Protein AF-A0A2X2WGT5-F1 (afdb_monomer_lite)

pLDDT: mean 88.41, std 15.84, range [32.44, 98.69]

Secondary structure (DSSP, 8-state):
-HHHHHHHGGGS-SSSSTT------THHHHTT--HHHIIIIIGGG--HHHHHHSHHHHHHHT-TT-PPPHHHHHHHHHHHHHHHHHHHHH---EEEEEGGGHHHHHHHHHHHHHHH----EEEEEPPPB-TTSPBTTEETTEE--SSTTTS-HHHHHHHHHT--HHHHHHHHHHH----HHHHHHHHHHHHHSSS--SHHHHHHHHHHHHHHHHHHHHHHHHHHHHHHHT--TT--HHHHHHIIIIIS------TT------SS------------

Organism: Citrobacter koseri (NCBI:txid545)

Structure (mmCIF, N/CA/C/O backbone):
data_AF-A0A2X2WGT5-F1
#
_entry.id   AF-A0A2X2WGT5-F1
#
loop_
_atom_site.group_PDB
_atom_site.id
_atom_site.type_symbol
_atom_site.label_atom_id
_atom_site.label_alt_id
_atom_site.label_comp_id
_atom_site.label_asym_id
_atom_site.label_entity_id
_atom_site.label_seq_id
_atom_site.pdbx_PDB_ins_code
_atom_site.Cartn_x
_atom_site.Cartn_y
_atom_site.Cartn_z
_atom_site.occupancy
_atom_site.B_iso_or_equiv
_atom_site.auth_seq_id
_atom_site.auth_comp_id
_atom_site.auth_asym_id
_atom_site.auth_atom_id
_atom_site.pdbx_PDB_model_num
ATOM 1 N N . MET A 1 1 ? -14.153 6.241 -3.622 1.00 56.22 1 MET A N 1
ATOM 2 C CA . MET A 1 1 ? -13.868 4.927 -3.010 1.00 56.22 1 MET A CA 1
ATOM 3 C C . MET A 1 1 ? -13.579 3.853 -4.053 1.00 56.22 1 MET A C 1
ATOM 5 O O . MET A 1 1 ? -12.566 3.177 -3.923 1.00 56.22 1 MET A O 1
ATOM 9 N N . ASP A 1 2 ? -14.356 3.763 -5.137 1.00 67.75 2 ASP A N 1
ATOM 10 C CA . ASP A 1 2 ? -14.204 2.690 -6.140 1.00 67.75 2 ASP A CA 1
ATOM 11 C C . ASP A 1 2 ? -12.822 2.579 -6.793 1.00 67.75 2 ASP A C 1
ATOM 13 O O . ASP A 1 2 ? -12.378 1.474 -7.082 1.00 67.75 2 ASP A O 1
ATOM 17 N N . LYS A 1 3 ? -12.108 3.696 -6.997 1.00 77.62 3 LYS A N 1
ATOM 18 C CA . LYS A 1 3 ? -10.763 3.673 -7.601 1.00 77.62 3 LYS A CA 1
ATOM 19 C C . LYS A 1 3 ? -9.729 2.960 -6.722 1.00 77.62 3 LYS A C 1
ATOM 21 O O . LYS A 1 3 ? -8.997 2.123 -7.228 1.00 77.62 3 LYS A O 1
ATOM 26 N N . ILE A 1 4 ? -9.703 3.249 -5.417 1.00 75.88 4 ILE A N 1
ATOM 27 C CA . ILE A 1 4 ? -8.766 2.603 -4.479 1.00 75.88 4 ILE A CA 1
ATOM 28 C C . ILE A 1 4 ? -9.159 1.140 -4.286 1.00 75.88 4 ILE A C 1
ATOM 30 O O . ILE A 1 4 ? -8.301 0.271 -4.345 1.00 75.88 4 ILE A O 1
ATOM 34 N N . ARG A 1 5 ? -10.461 0.847 -4.154 1.00 76.56 5 ARG A N 1
ATOM 35 C CA . ARG A 1 5 ? -10.942 -0.538 -4.070 1.00 76.56 5 ARG A CA 1
ATOM 36 C C . ARG A 1 5 ? -10.506 -1.363 -5.284 1.00 76.56 5 ARG A C 1
ATOM 38 O O . ARG A 1 5 ? -10.005 -2.463 -5.105 1.00 76.56 5 ARG A O 1
ATOM 45 N N . LYS A 1 6 ? -10.643 -0.820 -6.500 1.00 81.19 6 LYS A N 1
ATOM 46 C CA . LYS A 1 6 ? -10.190 -1.473 -7.740 1.00 81.19 6 LYS A CA 1
ATOM 47 C C . LYS A 1 6 ? -8.675 -1.654 -7.814 1.00 81.19 6 LYS A C 1
ATOM 49 O O . LYS A 1 6 ? -8.237 -2.607 -8.433 1.00 81.19 6 LYS A O 1
ATOM 54 N N . GLN A 1 7 ? -7.894 -0.764 -7.204 1.00 84.69 7 GLN A N 1
ATOM 55 C CA . GLN A 1 7 ? -6.436 -0.900 -7.146 1.00 84.69 7 GLN A CA 1
ATOM 56 C C . GLN A 1 7 ? -5.978 -1.906 -6.094 1.00 84.69 7 GLN A C 1
ATOM 58 O O . GLN A 1 7 ? -4.970 -2.556 -6.303 1.00 84.69 7 GLN A O 1
ATOM 63 N N . VAL A 1 8 ? -6.696 -2.046 -4.979 1.00 84.38 8 VAL A N 1
ATOM 64 C CA . VAL A 1 8 ? -6.363 -3.026 -3.933 1.00 84.38 8 VAL A CA 1
ATOM 65 C C . VAL A 1 8 ? -6.830 -4.430 -4.318 1.00 84.38 8 VAL A C 1
ATOM 67 O O . VAL A 1 8 ? -6.186 -5.405 -3.946 1.00 84.38 8 VAL A O 1
ATOM 70 N N . ALA A 1 9 ? -7.927 -4.536 -5.076 1.00 81.81 9 ALA A N 1
ATOM 71 C CA . ALA A 1 9 ? -8.548 -5.815 -5.401 1.00 81.81 9 ALA A CA 1
ATOM 72 C C . ALA A 1 9 ? -7.601 -6.853 -6.041 1.00 81.81 9 ALA A C 1
ATOM 74 O O . ALA A 1 9 ? -7.664 -7.997 -5.621 1.00 81.81 9 ALA A O 1
ATOM 75 N N . PRO A 1 10 ? -6.690 -6.500 -6.970 1.00 82.44 10 PRO A N 1
ATOM 76 C CA . PRO A 1 10 ? -5.757 -7.462 -7.561 1.00 82.44 10 PRO A CA 1
ATOM 77 C C . PRO A 1 10 ? -4.734 -8.063 -6.586 1.00 82.44 10 PRO A C 1
ATOM 79 O O . PRO A 1 10 ? -4.143 -9.090 -6.894 1.00 82.44 10 PRO A O 1
ATOM 82 N N . PHE A 1 11 ? -4.502 -7.441 -5.424 1.00 90.44 11 PHE A N 1
ATOM 83 C CA . PHE A 1 11 ? -3.520 -7.918 -4.441 1.00 90.44 11 PHE A CA 1
ATOM 84 C C . PHE A 1 11 ? -4.095 -8.926 -3.439 1.00 90.44 11 PHE A C 1
ATOM 86 O O . PHE A 1 11 ? -3.355 -9.441 -2.603 1.00 90.44 11 PHE A O 1
ATOM 93 N N . LEU A 1 12 ? -5.407 -9.167 -3.471 1.00 92.81 12 LEU A N 1
ATOM 94 C CA . LEU A 1 12 ? -6.106 -10.052 -2.548 1.00 92.81 12 LEU A CA 1
ATOM 95 C C . LEU A 1 12 ? -7.078 -10.935 -3.326 1.00 92.81 12 LEU A C 1
ATOM 97 O O . LEU A 1 12 ? -7.729 -10.476 -4.258 1.00 92.81 12 LEU A O 1
ATOM 101 N N . ASP A 1 13 ? -7.225 -12.184 -2.906 1.00 92.56 13 ASP A N 1
ATOM 102 C CA . ASP A 1 13 ? -8.209 -13.079 -3.503 1.00 92.56 13 ASP A CA 1
ATOM 103 C C . ASP A 1 13 ? -9.579 -12.893 -2.829 1.00 92.56 13 ASP A C 1
ATOM 105 O O . ASP A 1 13 ? -9.705 -13.027 -1.611 1.00 92.56 13 ASP A O 1
ATOM 109 N N . PHE A 1 14 ? -10.598 -12.536 -3.614 1.00 92.19 14 PHE A N 1
ATOM 110 C CA . PHE A 1 14 ? -11.978 -12.329 -3.150 1.00 92.19 14 PHE A CA 1
ATOM 111 C C . PHE A 1 14 ? -12.863 -13.568 -3.346 1.00 92.19 14 PHE A C 1
ATOM 113 O O . PHE A 1 14 ? -14.039 -13.509 -2.988 1.00 92.19 14 PHE A O 1
ATOM 120 N N . ASP A 1 15 ? -12.326 -14.651 -3.912 1.00 93.50 15 ASP A N 1
ATOM 121 C CA . ASP A 1 15 ? -13.074 -15.865 -4.247 1.00 93.50 15 ASP A CA 1
ATOM 122 C C . ASP A 1 15 ? -12.231 -17.136 -4.020 1.00 93.50 15 ASP A C 1
ATOM 124 O O . ASP A 1 15 ? -12.054 -17.973 -4.903 1.00 93.50 15 ASP A O 1
ATOM 128 N N . CYS A 1 16 ? -11.693 -17.285 -2.805 1.00 95.00 16 CYS A N 1
ATOM 129 C CA . CYS A 1 16 ? -10.882 -18.441 -2.395 1.00 95.00 16 CYS A CA 1
ATOM 130 C C . CYS A 1 16 ? -11.524 -19.292 -1.286 1.00 95.00 16 CYS A C 1
ATOM 132 O O . CYS A 1 16 ? -10.874 -20.154 -0.694 1.00 95.00 16 CYS A O 1
ATOM 134 N N . GLY A 1 17 ? -12.816 -19.081 -1.013 1.00 95.69 17 GLY A N 1
ATOM 135 C CA . GLY A 1 17 ? -13.566 -19.784 0.030 1.00 95.69 17 GLY A CA 1
ATOM 136 C C . GLY A 1 17 ? -13.548 -19.048 1.371 1.00 95.69 17 GLY A C 1
ATOM 137 O O . GLY A 1 17 ? -13.776 -17.839 1.418 1.00 95.69 17 GLY A O 1
ATOM 138 N N . ASP A 1 18 ? -13.300 -19.769 2.466 1.00 95.06 18 ASP A N 1
ATOM 139 C CA . ASP A 1 18 ? -13.490 -19.273 3.841 1.00 95.06 18 ASP A CA 1
ATOM 140 C C . ASP A 1 18 ? -12.622 -18.053 4.206 1.00 95.06 18 ASP A C 1
ATOM 142 O O . ASP A 1 18 ? -12.997 -17.269 5.078 1.00 95.06 18 ASP A O 1
ATOM 146 N N . ASN A 1 19 ? -11.474 -17.869 3.547 1.00 95.38 19 ASN A N 1
ATOM 147 C CA . ASN A 1 19 ? -10.558 -16.744 3.763 1.00 95.38 19 ASN A CA 1
ATOM 148 C C . ASN A 1 19 ? -10.594 -15.697 2.635 1.00 95.38 19 ASN A C 1
ATOM 150 O O . ASN A 1 19 ? -9.638 -14.931 2.490 1.00 95.38 19 ASN A O 1
ATOM 154 N N . SER A 1 20 ? -11.686 -15.651 1.866 1.00 95.62 20 SER A N 1
ATOM 155 C CA . SER A 1 20 ? -11.899 -14.634 0.832 1.00 95.62 20 SER A CA 1
ATOM 156 C C . SER A 1 20 ? -11.837 -13.223 1.416 1.00 95.62 20 SER A C 1
ATOM 158 O O . SER A 1 20 ? -12.382 -12.936 2.486 1.00 95.62 20 SER A O 1
ATOM 160 N N . ALA A 1 21 ? -11.179 -12.318 0.699 1.00 94.88 21 ALA A N 1
ATOM 161 C CA . ALA A 1 21 ? -11.008 -10.942 1.126 1.00 94.88 21 ALA A CA 1
ATOM 162 C C . ALA A 1 21 ? -12.345 -10.191 1.240 1.00 94.88 21 ALA A C 1
ATOM 164 O O . ALA A 1 21 ? -13.268 -10.363 0.444 1.00 94.88 21 ALA A O 1
ATOM 165 N N . ILE A 1 22 ? -12.426 -9.284 2.218 1.00 94.00 22 ILE A N 1
ATOM 166 C CA . ILE A 1 22 ? -13.591 -8.423 2.442 1.00 94.00 22 ILE A CA 1
ATOM 167 C C . ILE A 1 22 ? -13.162 -6.965 2.297 1.00 94.00 22 ILE A C 1
ATOM 169 O O . ILE A 1 22 ? -12.278 -6.483 3.004 1.00 94.00 22 ILE A O 1
ATOM 173 N N . ALA A 1 23 ? -13.822 -6.238 1.396 1.00 92.75 23 ALA A N 1
ATOM 174 C CA . ALA A 1 23 ? -13.667 -4.792 1.282 1.00 92.75 23 ALA A CA 1
ATOM 175 C C . ALA A 1 23 ? -14.694 -4.092 2.186 1.00 92.75 23 ALA A C 1
ATOM 177 O O . ALA A 1 23 ? -15.882 -4.082 1.867 1.00 92.75 23 ALA A O 1
ATOM 178 N N . ALA A 1 24 ? -14.233 -3.494 3.286 1.00 93.44 24 ALA A N 1
ATOM 179 C CA . ALA A 1 24 ? -15.065 -2.731 4.219 1.00 93.44 24 ALA A CA 1
ATOM 180 C C . ALA A 1 24 ? -14.913 -1.213 4.014 1.00 93.44 24 ALA A C 1
ATOM 182 O O . ALA A 1 24 ? -13.852 -0.735 3.604 1.00 93.44 24 ALA A O 1
ATOM 183 N N . ASN A 1 25 ? -15.961 -0.445 4.326 1.00 95.00 25 ASN A N 1
ATOM 184 C CA . ASN A 1 25 ? -15.949 1.015 4.283 1.00 95.00 25 ASN A CA 1
ATOM 185 C C . ASN A 1 25 ? -16.429 1.581 5.623 1.00 95.00 25 ASN A C 1
ATOM 187 O O . ASN A 1 25 ? -17.573 1.385 6.012 1.00 95.00 25 ASN A O 1
ATOM 191 N N . ASN A 1 26 ? -15.579 2.332 6.323 1.00 96.50 26 ASN A N 1
ATOM 192 C CA . ASN A 1 26 ? -15.933 2.866 7.641 1.00 96.50 26 ASN A CA 1
ATOM 193 C C . ASN A 1 26 ? -17.036 3.935 7.619 1.00 96.50 26 ASN A C 1
ATOM 195 O O . ASN A 1 26 ? -17.648 4.231 8.649 1.00 96.50 26 ASN A O 1
ATOM 199 N N . TYR A 1 27 ? -17.362 4.461 6.437 1.00 96.31 27 TYR A N 1
ATOM 200 C CA . TYR A 1 27 ? -18.565 5.261 6.251 1.00 96.31 27 TYR A CA 1
ATOM 201 C C . TYR A 1 27 ? -19.841 4.496 6.641 1.00 96.31 27 TYR A C 1
ATOM 203 O O . TYR A 1 27 ? -20.800 5.120 7.087 1.00 96.31 27 TYR A O 1
ATOM 211 N N . ASP A 1 28 ? -19.839 3.164 6.552 1.00 96.31 28 ASP A N 1
ATOM 212 C CA . ASP A 1 28 ? -21.004 2.328 6.851 1.00 96.31 28 ASP A CA 1
ATOM 213 C C . ASP A 1 28 ? -21.432 2.433 8.326 1.00 96.31 28 ASP A C 1
ATOM 215 O O . ASP A 1 28 ? -22.624 2.370 8.625 1.00 96.31 28 ASP A O 1
ATOM 219 N N . TRP A 1 29 ? -20.493 2.660 9.256 1.00 96.62 29 TRP A N 1
ATOM 220 C CA . TRP A 1 29 ? -20.812 2.892 10.671 1.00 96.62 29 TRP A CA 1
ATOM 221 C C . TRP A 1 29 ? -20.744 4.360 11.091 1.00 96.62 29 TRP A C 1
ATOM 223 O O . TRP A 1 29 ? -21.513 4.766 11.963 1.00 96.62 29 TRP A O 1
ATOM 233 N N . PHE A 1 30 ? -19.880 5.185 10.492 1.00 97.38 30 PHE A N 1
ATOM 234 C CA . PHE A 1 30 ? -19.810 6.605 10.855 1.00 97.38 30 PHE A CA 1
ATOM 235 C C . PHE A 1 30 ? -20.864 7.476 10.175 1.00 97.38 30 PHE A C 1
ATOM 237 O O . PHE A 1 30 ? -21.309 8.450 10.778 1.00 97.38 30 PHE A O 1
ATOM 244 N N . GLY A 1 31 ? -21.301 7.140 8.959 1.00 96.31 31 GLY A N 1
ATOM 245 C CA . GLY A 1 31 ? -22.236 7.957 8.182 1.00 96.31 31 GLY A CA 1
ATOM 246 C C . GLY A 1 31 ? -23.592 8.154 8.867 1.00 96.31 31 GLY A C 1
ATOM 247 O O . GLY A 1 31 ? -24.209 9.205 8.718 1.00 96.31 31 GLY A O 1
ATOM 248 N N . GLY A 1 32 ? -24.028 7.175 9.667 1.00 94.19 32 GLY A N 1
ATOM 249 C CA . GLY A 1 32 ? -25.249 7.247 10.477 1.00 94.19 32 GLY A CA 1
ATOM 250 C C . GLY A 1 32 ? -25.028 7.603 11.953 1.00 94.19 32 GLY A C 1
ATOM 251 O O . GLY A 1 32 ? -25.991 7.650 12.719 1.00 94.19 32 GLY A O 1
ATOM 252 N N . MET A 1 33 ? -23.785 7.819 12.392 1.00 97.25 33 MET A N 1
ATOM 253 C CA . MET A 1 33 ? -23.477 8.013 13.808 1.00 97.25 33 MET A CA 1
ATOM 254 C C . MET A 1 33 ? -23.728 9.456 14.248 1.00 97.25 33 MET A C 1
ATOM 256 O O . MET A 1 33 ? -23.158 10.405 13.715 1.00 97.25 33 MET A O 1
ATOM 260 N N . ASN A 1 34 ? -24.538 9.629 15.292 1.00 97.00 34 ASN A N 1
ATOM 261 C CA . ASN A 1 34 ? -24.728 10.938 15.907 1.00 97.00 34 ASN A CA 1
ATOM 262 C C . ASN A 1 34 ? -23.468 11.383 16.675 1.00 97.00 34 ASN A C 1
ATOM 264 O O . ASN A 1 34 ? -22.840 10.587 17.373 1.00 97.00 34 ASN A O 1
ATOM 268 N N . VAL A 1 35 ? -23.143 12.678 16.624 1.00 96.69 35 VAL A N 1
ATOM 269 C CA . VAL A 1 35 ? -21.983 13.257 17.327 1.00 96.69 35 VAL A CA 1
ATOM 270 C C . VAL A 1 35 ? -21.999 13.015 18.842 1.00 96.69 35 VAL A C 1
ATOM 272 O O . VAL A 1 35 ? -20.956 12.756 19.435 1.00 96.69 35 VAL A O 1
ATOM 275 N N . LEU A 1 36 ? -23.169 13.037 19.486 1.00 97.31 36 LEU A N 1
ATOM 276 C CA . LEU A 1 36 ? -23.299 12.760 20.918 1.00 97.31 36 LEU A CA 1
ATOM 277 C C . LEU A 1 36 ? -23.007 11.290 21.222 1.00 97.31 36 LEU A C 1
ATOM 279 O O . LEU A 1 36 ? -22.343 10.996 22.213 1.00 97.31 36 LEU A O 1
ATOM 283 N N . THR A 1 37 ? -23.449 10.379 20.350 1.00 96.38 37 THR A N 1
ATOM 284 C CA . THR A 1 37 ? -23.095 8.954 20.416 1.00 96.38 37 THR A CA 1
ATOM 285 C C . THR A 1 37 ? -21.589 8.780 20.271 1.00 96.38 37 THR A C 1
ATOM 287 O O . THR A 1 37 ? -20.977 8.118 21.101 1.00 96.38 37 THR A O 1
ATOM 290 N N . PHE A 1 38 ? -20.966 9.440 19.293 1.00 97.50 38 PHE A N 1
ATOM 291 C CA . PHE A 1 38 ? -19.517 9.401 19.106 1.00 97.50 38 PHE A CA 1
ATOM 292 C C . PHE A 1 38 ? -18.762 9.869 20.364 1.00 97.50 38 PHE A C 1
ATOM 294 O O . PHE A 1 38 ? -17.932 9.143 20.911 1.00 97.50 38 PHE A O 1
ATOM 301 N N . LEU A 1 39 ? -19.085 11.052 20.890 1.00 96.75 39 LEU A N 1
ATOM 302 C CA . LEU A 1 39 ? -18.402 11.607 22.064 1.00 96.75 39 LEU A CA 1
ATOM 303 C C . LEU A 1 39 ? -18.620 10.760 23.327 1.00 96.75 39 LEU A C 1
ATOM 305 O O . LEU A 1 39 ? -17.684 10.543 24.098 1.00 96.75 39 LEU A O 1
ATOM 309 N N . ARG A 1 40 ? -19.842 10.262 23.542 1.00 96.62 40 ARG A N 1
ATOM 310 C CA . ARG A 1 40 ? -20.202 9.507 24.747 1.00 96.62 40 ARG A CA 1
ATOM 311 C C . ARG A 1 40 ? -19.729 8.062 24.700 1.00 96.62 40 ARG A C 1
ATOM 313 O O . ARG A 1 40 ? -19.237 7.560 25.706 1.00 96.62 40 ARG A O 1
ATOM 320 N N . ASP A 1 41 ? -19.910 7.375 23.581 1.00 95.75 41 ASP A N 1
ATOM 321 C CA . ASP A 1 41 ? -19.711 5.927 23.510 1.00 95.75 41 ASP A CA 1
ATOM 322 C C . ASP A 1 41 ? -18.279 5.579 23.085 1.00 95.75 41 ASP A C 1
ATOM 324 O O . ASP A 1 41 ? -17.757 4.553 23.515 1.00 95.75 41 ASP A O 1
ATOM 328 N N . ILE A 1 42 ? -17.606 6.478 22.356 1.00 97.19 42 ILE A N 1
ATOM 329 C CA . ILE A 1 42 ? -16.199 6.337 21.955 1.00 97.19 42 ILE A CA 1
ATOM 330 C C . ILE A 1 42 ? -15.324 7.289 22.772 1.00 97.19 42 ILE A C 1
ATOM 332 O O . ILE A 1 42 ? -14.431 6.843 23.494 1.00 97.19 42 ILE A O 1
ATOM 336 N N . GLY A 1 43 ? -15.607 8.594 22.714 1.00 96.06 43 GLY A N 1
ATOM 337 C CA . GLY A 1 43 ? -14.751 9.645 23.278 1.00 96.06 43 GLY A CA 1
ATOM 338 C C . GLY A 1 43 ? -14.431 9.487 24.768 1.00 96.06 43 GLY A C 1
ATOM 339 O O . GLY A 1 43 ? -13.291 9.721 25.166 1.00 96.06 43 GLY A O 1
ATOM 340 N N . LYS A 1 44 ? -15.368 8.982 25.587 1.00 96.00 44 LYS A N 1
ATOM 341 C CA . LYS A 1 44 ? -15.146 8.730 27.030 1.00 96.00 44 LYS A CA 1
ATOM 342 C C . LYS A 1 44 ? -13.963 7.804 27.336 1.00 96.00 44 LYS A C 1
ATOM 344 O O . LYS A 1 44 ? -13.469 7.782 28.460 1.00 96.00 44 LYS A O 1
ATOM 349 N N . HIS A 1 45 ? -13.541 6.990 26.370 1.00 96.44 45 HIS A N 1
ATOM 350 C CA . HIS A 1 45 ? -12.451 6.040 26.545 1.00 96.44 45 HIS A CA 1
ATOM 351 C C . HIS A 1 45 ? -11.073 6.633 26.221 1.00 96.44 45 HIS A C 1
ATOM 353 O O . HIS A 1 45 ? -10.065 5.989 26.509 1.00 96.44 45 HIS A O 1
ATOM 359 N N . PHE A 1 46 ? -11.011 7.854 25.689 1.00 95.75 46 PHE A N 1
ATOM 360 C CA . PHE A 1 46 ? -9.774 8.498 25.267 1.00 95.75 46 PHE A CA 1
ATOM 361 C C . PHE A 1 46 ? -9.398 9.617 26.239 1.00 95.75 46 PHE A C 1
ATOM 363 O O . PHE A 1 46 ? -10.118 10.598 26.405 1.00 95.75 46 PHE A O 1
ATOM 370 N N . SER A 1 47 ? -8.243 9.477 26.892 1.00 93.88 47 SER A N 1
ATOM 371 C CA . SER A 1 47 ? -7.686 10.546 27.721 1.00 93.88 47 SER A CA 1
ATOM 372 C C . SER A 1 47 ? -6.989 11.575 26.836 1.00 93.88 47 SER A C 1
ATOM 374 O O . SER A 1 47 ? -6.024 11.244 26.144 1.00 93.88 47 SER A O 1
ATOM 376 N N . VAL A 1 48 ? -7.416 12.837 26.918 1.00 93.06 48 VAL A N 1
ATOM 377 C CA . VAL A 1 48 ? -6.762 13.949 26.209 1.00 93.06 48 VAL A CA 1
ATOM 378 C C . VAL A 1 48 ? -5.277 14.030 26.575 1.00 93.06 48 VAL A C 1
ATOM 380 O O . VAL A 1 48 ? -4.442 14.149 25.682 1.00 93.06 48 VAL A O 1
ATOM 383 N N . ASN A 1 49 ? -4.921 13.861 27.856 1.00 91.44 49 ASN A N 1
ATOM 384 C CA . ASN A 1 49 ? -3.527 13.844 28.313 1.00 91.44 49 ASN A CA 1
ATOM 385 C C . ASN A 1 49 ? -2.697 12.742 27.641 1.00 91.44 49 ASN A C 1
ATOM 387 O O . ASN A 1 49 ? -1.532 12.964 27.324 1.00 91.44 49 ASN A O 1
ATOM 391 N N . GLN A 1 50 ? -3.267 11.557 27.414 1.00 89.25 50 GLN A N 1
ATOM 392 C CA . GLN A 1 50 ? -2.561 10.492 26.697 1.00 89.25 50 GLN A CA 1
ATOM 393 C C . GLN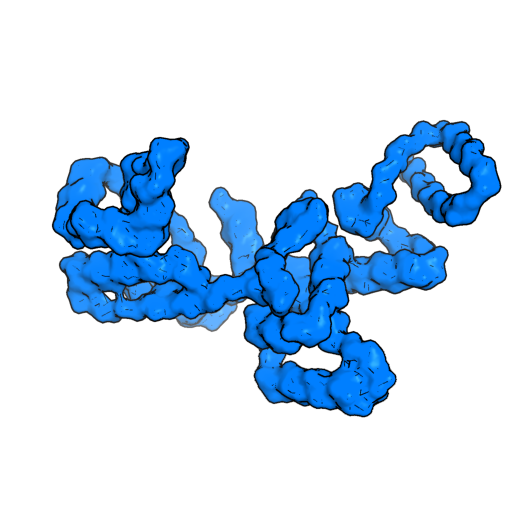 A 1 50 ? -2.437 10.817 25.208 1.00 89.25 50 GLN A C 1
ATOM 395 O O . GLN A 1 50 ? -1.369 10.634 24.631 1.00 89.25 50 GLN A O 1
ATOM 400 N N . MET A 1 51 ? -3.502 11.337 24.594 1.00 89.81 51 MET A N 1
ATOM 401 C CA . MET A 1 51 ? -3.524 11.667 23.168 1.00 89.81 51 MET A CA 1
ATOM 402 C C . MET A 1 51 ? -2.482 12.726 22.787 1.00 89.81 51 MET A C 1
ATOM 404 O O . MET A 1 51 ? -1.765 12.527 21.811 1.00 89.81 51 MET A O 1
ATOM 408 N N . ILE A 1 52 ? -2.345 13.809 23.562 1.00 89.75 52 ILE A N 1
ATOM 409 C CA . ILE A 1 52 ? -1.359 14.872 23.279 1.00 89.75 52 ILE A CA 1
ATOM 410 C C . ILE A 1 52 ? 0.093 14.409 23.462 1.00 89.75 52 ILE A C 1
ATOM 412 O O . ILE A 1 52 ? 1.001 14.961 22.849 1.00 89.75 52 ILE A O 1
ATOM 416 N N . ASN A 1 53 ? 0.318 13.385 24.292 1.00 88.00 53 ASN A N 1
ATOM 417 C CA . ASN A 1 53 ? 1.646 12.832 24.552 1.00 88.00 53 ASN A CA 1
ATOM 418 C C . ASN A 1 53 ? 2.071 11.767 23.533 1.00 88.00 53 ASN A C 1
ATOM 420 O O . ASN A 1 53 ? 3.228 11.345 23.552 1.00 88.00 53 ASN A O 1
ATOM 424 N N . LYS A 1 54 ? 1.177 11.339 22.630 1.00 83.75 54 LYS A N 1
ATOM 425 C CA . LYS A 1 54 ? 1.549 10.449 21.526 1.00 83.75 54 LYS A CA 1
ATOM 426 C C . LYS A 1 54 ? 2.534 11.150 20.606 1.00 83.75 54 LYS A C 1
ATOM 428 O O . LYS A 1 54 ? 2.304 12.285 20.202 1.00 83.75 54 LYS A O 1
ATOM 433 N N . GLU A 1 55 ? 3.592 10.449 20.218 1.00 81.19 55 GLU A N 1
ATOM 434 C CA . GLU A 1 55 ? 4.703 11.019 19.451 1.00 81.19 55 GLU A CA 1
ATOM 435 C C . GLU A 1 55 ? 4.257 11.707 18.149 1.00 81.19 55 GLU A C 1
ATOM 437 O O . GLU A 1 55 ? 4.667 12.836 17.880 1.00 81.19 55 GLU A O 1
ATOM 442 N N . ALA A 1 56 ? 3.313 11.097 17.421 1.00 76.19 56 ALA A N 1
ATOM 443 C CA . ALA A 1 56 ? 2.732 11.653 16.195 1.00 76.19 56 ALA A CA 1
ATOM 444 C C . ALA A 1 56 ? 2.012 13.004 16.397 1.00 76.19 56 ALA A C 1
ATOM 446 O O . ALA A 1 56 ? 1.994 13.838 15.493 1.00 76.19 56 ALA A O 1
ATOM 447 N N . VAL A 1 57 ? 1.424 13.234 17.575 1.00 82.06 57 VAL A N 1
ATOM 448 C CA . VAL A 1 57 ? 0.691 14.469 17.905 1.00 82.06 57 VAL A CA 1
ATOM 449 C C . VAL A 1 57 ? 1.621 15.484 18.568 1.00 82.06 57 VAL A C 1
ATOM 451 O O . VAL A 1 57 ? 1.612 16.661 18.211 1.00 82.06 57 VAL A O 1
ATOM 454 N N . LYS A 1 58 ? 2.477 15.020 19.483 1.00 84.19 58 LYS A N 1
ATOM 455 C CA . LYS A 1 58 ? 3.427 15.835 20.245 1.00 84.19 58 LYS A CA 1
ATOM 456 C C . LYS A 1 58 ? 4.339 16.662 19.339 1.00 84.19 58 LYS A C 1
ATOM 458 O O . LYS A 1 58 ? 4.556 17.840 19.603 1.00 84.19 58 LYS A O 1
ATOM 463 N N . GLN A 1 59 ? 4.834 16.077 18.246 1.00 79.75 59 GLN A N 1
ATOM 464 C CA . GLN A 1 59 ? 5.681 16.799 17.290 1.00 79.75 59 GLN A CA 1
ATOM 465 C C . GLN A 1 59 ? 4.955 17.954 16.584 1.00 79.75 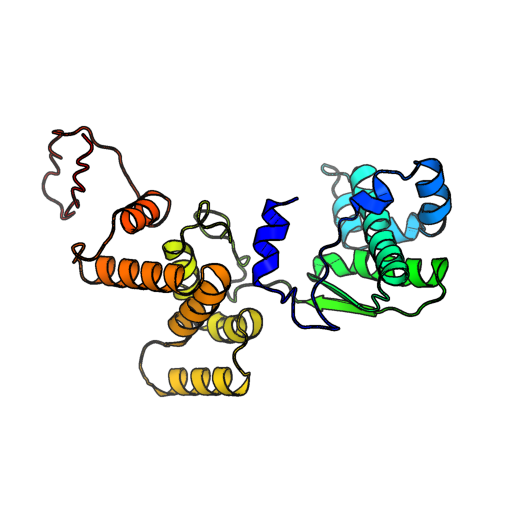59 GLN A C 1
ATOM 467 O O . GLN A 1 59 ? 5.603 18.938 16.238 1.00 79.75 59 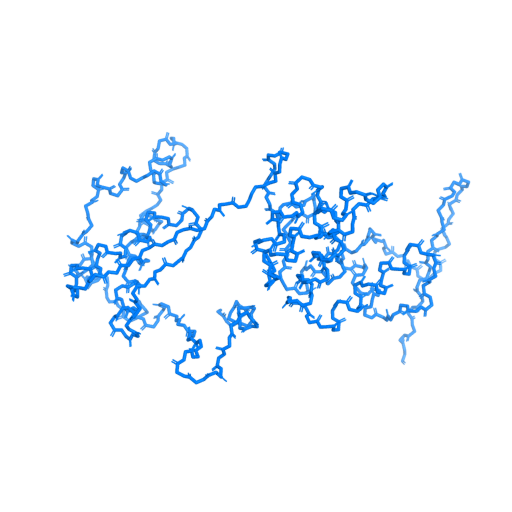GLN A O 1
ATOM 472 N N . ARG A 1 60 ? 3.635 17.849 16.367 1.00 81.62 60 ARG A N 1
ATOM 473 C CA . ARG A 1 60 ? 2.834 18.913 15.737 1.00 81.62 60 ARG A CA 1
ATOM 474 C C . ARG A 1 60 ? 2.442 19.988 16.748 1.00 81.62 60 ARG A C 1
ATOM 476 O O . ARG A 1 60 ? 2.537 21.162 16.439 1.00 81.62 60 ARG A O 1
ATOM 483 N N . LEU A 1 61 ? 2.095 19.600 17.977 1.00 81.25 61 LEU A N 1
ATOM 484 C CA . LEU A 1 61 ? 1.754 20.549 19.046 1.00 81.25 61 LEU A CA 1
ATOM 485 C C . LEU A 1 61 ? 2.913 21.473 19.447 1.00 81.25 61 LEU A C 1
ATOM 487 O O . LEU A 1 61 ? 2.663 22.587 19.887 1.00 81.25 61 LEU A O 1
ATOM 491 N N . ASN A 1 62 ? 4.159 21.021 19.294 1.00 79.12 62 ASN A N 1
ATOM 492 C CA . ASN A 1 62 ? 5.347 21.809 19.632 1.00 79.12 62 ASN A CA 1
ATOM 493 C C . ASN A 1 62 ? 5.787 22.787 18.523 1.00 79.12 62 ASN A C 1
ATOM 495 O O . ASN A 1 62 ? 6.795 23.468 18.694 1.00 79.12 62 ASN A O 1
ATOM 499 N N . ARG A 1 63 ? 5.107 22.816 17.369 1.00 78.00 63 ARG A N 1
ATOM 500 C CA . ARG A 1 63 ? 5.393 23.768 16.286 1.00 78.00 63 ARG A CA 1
ATOM 501 C C . ARG A 1 63 ? 4.438 24.952 16.404 1.00 78.00 63 ARG A C 1
ATOM 503 O O . ARG A 1 63 ? 3.254 24.809 16.111 1.00 78.00 63 ARG A O 1
ATOM 510 N N . ASP A 1 64 ? 4.959 26.106 16.815 1.00 64.56 64 ASP A N 1
ATOM 511 C CA . ASP A 1 64 ? 4.169 27.320 17.086 1.00 64.56 64 ASP A CA 1
ATOM 512 C C . ASP A 1 64 ? 3.400 27.851 15.856 1.00 64.56 64 ASP A C 1
ATOM 514 O O . ASP A 1 64 ? 2.397 28.547 15.999 1.00 64.56 64 ASP A O 1
ATOM 518 N N . ASP A 1 65 ? 3.838 27.504 14.643 1.00 68.75 65 ASP A N 1
ATOM 519 C CA . ASP A 1 65 ? 3.260 27.921 13.360 1.00 68.75 65 ASP A CA 1
ATOM 520 C C . ASP A 1 65 ? 2.299 26.886 12.736 1.00 68.75 65 ASP A C 1
ATOM 522 O O . ASP A 1 65 ? 1.571 27.204 11.794 1.00 68.75 65 ASP A O 1
ATOM 526 N N . GLN A 1 66 ? 2.276 25.648 13.245 1.00 66.69 66 GLN A N 1
ATOM 527 C CA . GLN A 1 66 ? 1.526 24.519 12.680 1.00 66.69 66 GLN A CA 1
ATOM 528 C C . GLN A 1 66 ? 0.850 23.697 13.784 1.00 66.69 66 GLN A C 1
ATOM 530 O O . GLN A 1 66 ? 1.231 22.560 14.060 1.00 66.69 66 GLN A O 1
ATOM 535 N N . GLY A 1 67 ? -0.187 24.266 14.402 1.00 76.75 67 GLY A N 1
ATOM 536 C CA . GLY A 1 67 ? -1.051 23.532 15.328 1.00 76.75 67 GLY A CA 1
ATOM 537 C C . GLY A 1 67 ? -1.785 22.351 14.669 1.00 76.75 67 GLY A C 1
ATOM 538 O O . GLY A 1 67 ? -1.812 22.202 13.448 1.00 76.75 67 GLY A O 1
ATOM 539 N N . ILE A 1 68 ? -2.414 21.506 15.490 1.00 86.69 68 ILE A N 1
ATOM 540 C CA . ILE A 1 68 ? -3.285 20.412 15.032 1.00 86.69 68 ILE A CA 1
ATOM 541 C C . ILE A 1 68 ? -4.751 20.798 15.233 1.00 86.69 68 ILE A C 1
ATOM 543 O O . ILE A 1 68 ? -5.147 21.232 16.317 1.00 86.69 68 ILE A O 1
ATOM 547 N N . SER A 1 69 ? -5.572 20.648 14.196 1.00 89.75 69 SER A N 1
ATOM 548 C CA . SER A 1 69 ? -7.009 20.912 14.309 1.00 89.75 69 SER A CA 1
ATOM 549 C C . SER A 1 69 ? -7.711 19.848 15.162 1.00 89.75 69 SER A C 1
ATOM 551 O O . SER A 1 69 ? -7.259 18.706 15.258 1.00 89.75 69 SER A O 1
ATOM 553 N N . PHE A 1 70 ? -8.869 20.184 15.742 1.00 90.19 70 PHE A N 1
ATOM 554 C CA . PHE A 1 70 ? -9.694 19.198 16.454 1.00 90.19 70 PHE A CA 1
ATOM 555 C C . PHE A 1 70 ? -10.107 18.032 15.542 1.00 90.19 70 PHE A C 1
ATOM 557 O O . PHE A 1 70 ? -10.119 16.882 15.975 1.00 90.19 70 PHE A O 1
ATOM 564 N N . THR A 1 71 ? -10.375 18.315 14.264 1.00 90.06 71 THR A N 1
ATOM 565 C CA . THR A 1 71 ? -10.683 17.301 13.249 1.00 90.06 71 THR A CA 1
ATOM 566 C C . THR A 1 71 ? -9.547 16.287 13.119 1.00 90.06 71 THR A C 1
ATOM 568 O O . THR A 1 71 ? -9.781 15.089 13.268 1.00 90.06 71 THR A O 1
ATOM 571 N N . GLU A 1 72 ? -8.307 16.744 12.930 1.00 88.75 72 GLU A N 1
ATOM 572 C CA . GLU A 1 72 ? -7.136 15.859 12.845 1.00 88.75 72 GLU A CA 1
ATOM 573 C C . GLU A 1 72 ? -6.865 15.136 14.170 1.00 88.75 72 GLU A C 1
ATOM 575 O O . GLU A 1 72 ? -6.551 13.948 14.177 1.00 88.75 72 GLU A O 1
ATOM 580 N N . PHE A 1 73 ? -7.034 15.823 15.301 1.00 90.12 73 PHE A N 1
ATOM 581 C CA . PHE A 1 73 ? -6.867 15.235 16.628 1.00 90.12 73 PHE A CA 1
ATOM 582 C C . PHE A 1 73 ? -7.878 14.107 16.896 1.00 90.12 73 PHE A C 1
ATOM 584 O O . PHE A 1 73 ? -7.542 13.097 17.518 1.00 90.12 73 PHE A O 1
ATOM 591 N N . SER A 1 74 ? -9.104 14.240 16.381 1.00 93.19 74 SER A N 1
ATOM 592 C CA . SER A 1 74 ? -10.169 13.243 16.525 1.00 93.19 74 SER A CA 1
ATOM 593 C C . SER A 1 74 ? -9.974 11.988 15.666 1.00 93.19 74 SER A C 1
ATOM 595 O O . SER A 1 74 ? -10.585 10.958 15.949 1.00 93.19 74 SER A O 1
ATOM 597 N N . TYR A 1 75 ? -9.083 12.018 14.667 1.00 92.56 75 TYR A N 1
ATOM 598 C CA . TYR A 1 75 ? -8.856 10.893 13.751 1.00 92.56 75 TYR A CA 1
ATOM 599 C C . TYR A 1 75 ? -8.457 9.598 14.478 1.00 92.56 75 TYR A C 1
ATOM 601 O O . TYR A 1 75 ? -8.892 8.506 14.112 1.00 92.56 75 TYR A O 1
ATOM 609 N N . ASN A 1 76 ? -7.691 9.716 15.567 1.00 92.69 76 ASN A N 1
ATOM 610 C CA . ASN A 1 76 ? -7.287 8.570 16.382 1.00 92.69 76 ASN A CA 1
ATOM 611 C C . ASN A 1 76 ? -8.484 7.794 16.966 1.00 92.69 76 ASN A C 1
ATOM 613 O O . ASN A 1 76 ? -8.397 6.577 17.132 1.00 92.69 76 ASN A O 1
ATOM 617 N N . LEU A 1 77 ? -9.589 8.483 17.270 1.00 96.81 77 LEU A N 1
ATOM 618 C CA . LEU A 1 77 ? -10.811 7.863 17.784 1.00 96.81 77 LEU A CA 1
ATOM 619 C C . LEU A 1 77 ? -11.533 7.097 16.676 1.00 96.81 77 LEU A C 1
ATOM 621 O O . LEU A 1 77 ? -12.002 5.989 16.920 1.00 96.81 77 LEU A O 1
ATOM 625 N N . LEU A 1 78 ? -11.591 7.676 15.471 1.00 97.69 78 LEU A N 1
ATOM 626 C CA . LEU A 1 78 ? -12.233 7.059 14.311 1.00 97.69 78 LEU A CA 1
ATOM 627 C C . LEU A 1 78 ? -11.546 5.733 13.961 1.00 97.69 78 LEU A C 1
ATOM 629 O O . LEU A 1 78 ? -12.179 4.683 14.010 1.00 97.69 78 LEU A O 1
ATOM 633 N N . GLN A 1 79 ? -10.227 5.755 13.742 1.00 97.38 79 GLN A N 1
ATOM 634 C CA . GLN A 1 79 ? -9.475 4.537 13.419 1.00 97.38 79 GLN A CA 1
ATOM 635 C C . GLN A 1 79 ? -9.480 3.519 14.571 1.00 97.38 79 GLN A C 1
ATOM 637 O O . GLN A 1 79 ? -9.481 2.313 14.333 1.00 9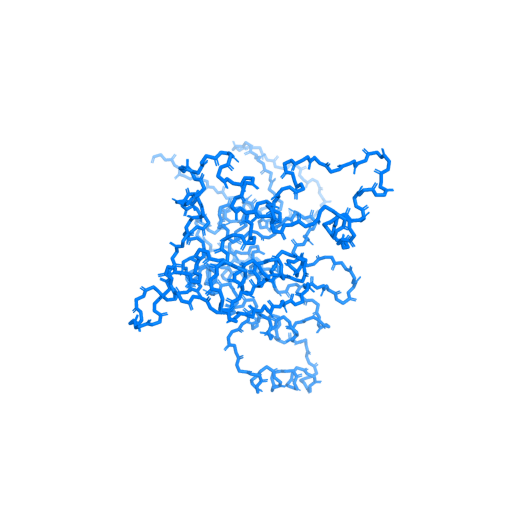7.38 79 GLN A O 1
ATOM 642 N N . GLY A 1 80 ? -9.506 3.981 15.826 1.00 97.25 80 GLY A N 1
ATOM 643 C CA . GLY A 1 80 ? -9.649 3.082 16.970 1.00 97.25 80 GLY A CA 1
ATOM 644 C C . GLY A 1 80 ? -10.993 2.344 16.968 1.00 97.25 80 GLY A C 1
ATOM 645 O O . GLY A 1 80 ? -11.050 1.148 17.256 1.00 97.25 80 GLY A O 1
ATOM 646 N N . TYR A 1 81 ? -12.076 3.039 16.620 1.00 98.50 81 TYR A N 1
ATOM 647 C CA . TYR A 1 81 ? -13.413 2.450 16.554 1.00 98.50 81 TYR A CA 1
ATOM 648 C C . TYR A 1 81 ? -13.606 1.538 15.339 1.00 98.50 81 TYR A C 1
ATOM 650 O O . TYR A 1 81 ? -14.340 0.557 15.451 1.00 98.50 81 TYR A O 1
ATOM 658 N N . ASP A 1 82 ? -12.890 1.780 14.237 1.00 98.56 82 ASP A N 1
ATOM 659 C CA . ASP A 1 82 ? -12.858 0.869 13.086 1.00 98.56 82 ASP A CA 1
ATOM 660 C C . ASP A 1 82 ? -12.426 -0.544 13.505 1.00 98.56 82 ASP A C 1
ATOM 662 O O . ASP A 1 82 ? -13.084 -1.520 13.143 1.00 98.56 82 ASP A O 1
ATOM 666 N N . PHE A 1 83 ? -11.376 -0.674 14.328 1.00 98.62 83 PHE A N 1
ATOM 667 C CA . PHE A 1 83 ? -10.914 -1.987 14.796 1.00 98.62 83 PHE A CA 1
ATOM 668 C C . PHE A 1 83 ? -11.976 -2.676 15.672 1.00 98.62 83 PHE A C 1
ATOM 670 O O . PHE A 1 83 ? -12.280 -3.849 15.466 1.00 98.62 83 PHE A O 1
ATOM 677 N N . ALA A 1 84 ? -12.623 -1.940 16.580 1.00 98.50 84 ALA A N 1
ATOM 678 C CA . ALA A 1 84 ? -13.706 -2.493 17.395 1.00 98.50 84 ALA A CA 1
ATOM 679 C C . ALA A 1 84 ? -14.894 -2.961 16.528 1.00 98.50 84 ALA A C 1
ATOM 681 O O . ALA A 1 84 ? -15.405 -4.066 16.718 1.00 98.50 84 ALA A O 1
ATOM 682 N N . CYS A 1 85 ? -15.286 -2.171 15.522 1.00 98.44 85 CYS A N 1
ATOM 683 C CA . CYS A 1 85 ? -16.349 -2.533 14.584 1.00 98.44 85 CYS A CA 1
ATOM 684 C C . CYS A 1 85 ? -16.006 -3.785 13.781 1.00 98.44 85 CYS A C 1
ATOM 686 O O . CYS A 1 85 ? -16.802 -4.719 13.745 1.00 98.44 85 CYS A O 1
ATOM 688 N N . LEU A 1 86 ? -14.818 -3.838 13.177 1.00 98.62 86 LEU A N 1
ATOM 689 C CA . LEU A 1 86 ? -14.376 -4.986 12.386 1.00 98.62 86 LEU A CA 1
ATOM 690 C C . LEU A 1 86 ? -14.191 -6.243 13.247 1.00 98.62 86 LEU A C 1
ATOM 692 O O . LEU A 1 86 ? -14.507 -7.345 12.798 1.00 98.62 86 LEU A O 1
ATOM 696 N N . ASN A 1 87 ? -13.758 -6.092 14.502 1.00 98.69 87 ASN A N 1
ATOM 697 C CA . ASN A 1 87 ? -13.726 -7.187 15.467 1.00 98.69 87 ASN A CA 1
ATOM 698 C C . ASN A 1 87 ? -15.133 -7.741 15.729 1.00 98.69 87 ASN A C 1
ATOM 700 O O . ASN A 1 87 ? -15.332 -8.951 15.697 1.00 98.69 87 ASN A O 1
ATOM 704 N N . LYS A 1 88 ? -16.122 -6.866 15.931 1.00 98.19 88 LYS A N 1
ATOM 705 C CA . LYS A 1 88 ? -17.509 -7.275 16.172 1.00 98.19 88 LYS A CA 1
ATOM 706 C C . LYS A 1 88 ? -18.189 -7.874 14.936 1.00 98.19 88 LYS A C 1
ATOM 708 O O . LYS A 1 88 ? -18.955 -8.820 15.077 1.00 98.19 88 LYS A O 1
ATOM 713 N N . LEU A 1 89 ? -17.958 -7.303 13.753 1.00 97.75 89 LEU A N 1
ATOM 714 C CA . LEU A 1 89 ? -18.633 -7.686 12.507 1.00 97.75 89 LEU A CA 1
ATOM 715 C C . LEU A 1 89 ? -18.028 -8.935 11.863 1.00 97.75 89 LEU A C 1
ATOM 717 O O . LEU A 1 89 ? -18.764 -9.770 11.347 1.00 97.75 89 LEU A O 1
ATOM 721 N N . HIS A 1 90 ? -16.700 -9.054 11.889 1.00 97.62 90 HIS A N 1
ATOM 722 C CA . HIS A 1 90 ? -15.965 -10.062 11.121 1.00 97.62 90 HIS A CA 1
ATOM 723 C C . HIS A 1 90 ? -14.960 -10.853 11.965 1.00 97.62 90 HIS A C 1
ATOM 725 O O . HIS A 1 90 ? -14.180 -11.625 11.419 1.00 97.62 90 HIS A O 1
ATOM 731 N N . GLY A 1 91 ? -14.927 -10.656 13.287 1.00 97.81 91 GLY A N 1
ATOM 732 C CA . GLY A 1 91 ? -13.977 -11.358 14.150 1.00 97.81 91 GLY A CA 1
ATOM 733 C C . GLY A 1 91 ? -12.521 -10.952 13.916 1.00 97.81 91 GLY A C 1
ATOM 734 O O . GLY A 1 91 ? -11.625 -11.721 14.244 1.00 97.81 91 GLY A O 1
ATOM 735 N N . VAL A 1 92 ? -12.253 -9.766 13.350 1.00 98.50 92 VAL A N 1
ATOM 736 C CA . VAL A 1 92 ? -10.879 -9.299 13.097 1.00 98.50 92 VAL A CA 1
ATOM 737 C C . VAL A 1 92 ? -10.106 -9.195 14.412 1.00 98.50 92 VAL A C 1
ATOM 739 O O . VAL A 1 92 ? -10.517 -8.484 15.330 1.00 98.50 92 VAL A O 1
ATOM 742 N N . THR A 1 93 ? -8.973 -9.893 14.502 1.00 98.38 93 THR A N 1
ATOM 743 C CA . THR A 1 93 ? -8.116 -9.942 15.702 1.00 98.38 93 THR A CA 1
ATOM 744 C C . THR A 1 93 ? -6.734 -9.331 15.503 1.00 98.38 93 THR A C 1
ATOM 746 O O . THR A 1 93 ? -6.008 -9.174 16.480 1.00 98.38 93 THR A O 1
ATOM 749 N N . LEU A 1 94 ? -6.363 -8.951 14.280 1.00 98.69 94 LEU A N 1
ATOM 750 C CA . LEU A 1 94 ? -5.075 -8.341 13.957 1.00 98.69 94 LEU A CA 1
ATOM 751 C C . LEU A 1 94 ? -5.283 -7.143 13.032 1.00 98.69 94 LEU A C 1
ATOM 753 O O . LEU A 1 94 ? -5.954 -7.258 12.009 1.00 98.69 94 LEU A O 1
ATOM 757 N N . GLN A 1 95 ? -4.659 -6.015 13.366 1.00 98.62 95 GLN A N 1
ATOM 758 C CA . GLN A 1 95 ? -4.546 -4.865 12.475 1.00 98.62 95 GLN A CA 1
ATOM 759 C C . GLN A 1 95 ? -3.085 -4.658 12.072 1.00 98.62 95 GLN A C 1
ATOM 761 O O . GLN A 1 95 ? -2.199 -4.589 12.928 1.00 98.62 95 GLN A O 1
ATOM 766 N N . ILE A 1 96 ? -2.852 -4.529 10.765 1.00 98.12 96 ILE A N 1
ATOM 767 C CA . ILE A 1 96 ? -1.537 -4.244 10.186 1.00 98.12 96 ILE A CA 1
ATOM 768 C C . ILE A 1 96 ? -1.493 -2.842 9.571 1.00 98.12 96 ILE A C 1
ATOM 770 O O . ILE A 1 96 ? -2.514 -2.328 9.115 1.00 98.12 96 ILE A O 1
ATOM 774 N N . GLY A 1 97 ? -0.320 -2.210 9.550 1.00 95.31 97 GLY A N 1
ATOM 775 C CA . GLY A 1 97 ? -0.131 -0.904 8.911 1.00 95.31 97 GLY A CA 1
ATOM 776 C C . GLY A 1 97 ? 1.328 -0.456 8.872 1.00 95.31 97 GLY A C 1
ATOM 777 O O . GLY A 1 97 ? 2.204 -1.132 9.404 1.00 95.31 97 GLY A O 1
ATOM 778 N N . GLY A 1 98 ? 1.599 0.691 8.248 1.00 91.88 98 GLY A N 1
ATOM 779 C CA . GLY A 1 98 ? 2.932 1.304 8.275 1.00 91.88 98 GLY A CA 1
ATOM 780 C C . GLY A 1 98 ? 3.369 1.692 9.691 1.00 91.88 98 GLY A C 1
ATOM 781 O O . GLY A 1 98 ? 2.543 1.834 10.596 1.00 91.88 98 GLY A O 1
ATOM 782 N N . SER A 1 99 ? 4.672 1.884 9.903 1.00 88.12 99 SER A N 1
ATOM 783 C CA . SER A 1 99 ? 5.237 2.247 11.212 1.00 88.12 99 SER A CA 1
ATOM 784 C C . SER A 1 99 ? 4.617 3.510 11.827 1.00 88.12 99 SER A C 1
ATOM 786 O O . SER A 1 99 ? 4.499 3.613 13.046 1.00 88.12 99 SER A O 1
ATOM 788 N N . ASP A 1 100 ? 4.167 4.450 10.996 1.00 87.88 100 ASP A N 1
ATOM 789 C CA . ASP A 1 100 ? 3.466 5.675 11.392 1.00 87.88 100 ASP A CA 1
ATOM 790 C C . ASP A 1 100 ? 2.059 5.427 11.976 1.00 87.88 100 ASP A C 1
ATOM 792 O O . ASP A 1 100 ? 1.518 6.287 12.671 1.00 87.88 100 ASP A O 1
ATOM 796 N N . GLN A 1 101 ? 1.477 4.241 11.766 1.00 92.25 101 GLN A N 1
ATOM 797 C CA . GLN A 1 101 ? 0.131 3.881 12.227 1.00 92.25 101 GLN A CA 1
ATOM 798 C C . GLN A 1 101 ? 0.090 3.292 13.643 1.00 92.25 101 GLN A C 1
ATOM 800 O O . GLN A 1 101 ? -0.999 3.091 14.187 1.00 92.25 101 GLN A O 1
ATOM 805 N N . TRP A 1 102 ? 1.242 3.050 14.280 1.00 92.88 102 TRP A N 1
ATOM 806 C CA . TRP A 1 102 ? 1.321 2.389 15.591 1.00 92.88 102 TRP A CA 1
ATOM 807 C C . TRP A 1 102 ? 0.416 3.031 16.656 1.00 92.88 102 TRP A C 1
ATOM 809 O O . TRP A 1 102 ? -0.323 2.349 17.372 1.00 92.88 102 TRP A O 1
ATOM 819 N N . GLY A 1 103 ? 0.417 4.366 16.732 1.00 91.69 103 GLY A N 1
ATOM 820 C CA . GLY A 1 103 ? -0.395 5.106 17.699 1.00 91.69 103 GLY A CA 1
ATOM 821 C C . GLY A 1 103 ? -1.905 4.954 17.487 1.00 91.69 103 GLY A C 1
ATOM 822 O O . GLY A 1 103 ? -2.668 5.043 18.451 1.00 91.69 103 GLY A O 1
ATOM 823 N N . ASN A 1 104 ? -2.352 4.718 16.254 1.00 93.88 104 ASN A N 1
ATOM 824 C CA . ASN A 1 104 ? -3.763 4.504 15.945 1.00 93.88 104 ASN A CA 1
ATOM 825 C C . ASN A 1 104 ? -4.174 3.044 16.144 1.00 93.88 104 ASN A C 1
ATOM 827 O O . ASN A 1 104 ? -5.220 2.791 16.736 1.00 93.88 104 ASN A O 1
ATOM 831 N N . ILE A 1 105 ? -3.318 2.098 15.750 1.00 97.06 105 ILE A N 1
ATOM 832 C CA . ILE A 1 105 ? -3.540 0.660 15.955 1.00 97.06 105 ILE A CA 1
ATOM 833 C C . ILE A 1 105 ? -3.688 0.346 17.449 1.00 97.06 105 ILE A C 1
ATOM 835 O O . ILE A 1 105 ? -4.650 -0.296 17.863 1.00 97.06 105 ILE A O 1
ATOM 839 N N . THR A 1 106 ? -2.789 0.868 18.288 1.00 96.19 106 THR A N 1
ATOM 840 C CA . THR A 1 106 ? -2.851 0.673 19.750 1.00 96.19 106 THR A CA 1
ATOM 841 C C . THR A 1 106 ? -4.121 1.251 20.379 1.00 96.19 106 THR A C 1
ATOM 843 O O . THR A 1 106 ? -4.701 0.621 21.262 1.00 96.19 106 THR A O 1
ATOM 846 N N . SER A 1 107 ? -4.623 2.389 19.881 1.00 95.75 107 SER A N 1
ATOM 847 C CA . SER A 1 107 ? -5.943 2.902 20.283 1.00 95.75 107 SER A CA 1
ATOM 848 C C . SER A 1 107 ? -7.073 1.937 19.936 1.00 95.75 107 SER A C 1
ATOM 850 O O . SER A 1 107 ? -7.994 1.778 20.733 1.00 95.75 107 SER A O 1
ATOM 852 N N . GLY A 1 108 ? -7.008 1.287 18.772 1.00 97.81 108 GLY A N 1
ATOM 853 C CA . GLY A 1 108 ? -7.980 0.271 18.376 1.00 97.81 108 GLY A CA 1
ATOM 854 C C . GLY A 1 108 ? -7.939 -0.963 19.270 1.00 97.81 108 GLY A C 1
ATOM 855 O O . GLY A 1 108 ? -8.992 -1.441 19.690 1.00 97.81 108 GLY A O 1
ATOM 856 N N . ILE A 1 109 ? -6.742 -1.422 19.650 1.00 98.38 109 ILE A N 1
ATOM 857 C CA . ILE A 1 109 ? -6.565 -2.531 20.601 1.00 98.38 109 ILE A CA 1
ATOM 858 C C . ILE A 1 109 ? -7.228 -2.200 21.944 1.00 98.38 109 ILE A C 1
ATOM 860 O O . ILE A 1 109 ? -8.055 -2.964 22.451 1.00 98.38 109 ILE A O 1
ATOM 864 N N . ASP A 1 110 ? -6.905 -1.035 22.508 1.00 97.81 110 ASP A N 1
ATOM 865 C CA . ASP A 1 110 ? -7.448 -0.612 23.796 1.00 97.81 110 ASP A CA 1
ATOM 866 C C . ASP A 1 110 ? -8.962 -0.408 23.760 1.00 97.81 110 ASP A C 1
ATOM 868 O O . ASP A 1 110 ? -9.661 -0.803 24.699 1.00 97.81 110 ASP A O 1
ATOM 872 N N . LEU A 1 111 ? -9.482 0.199 22.690 1.00 98.19 111 LEU A N 1
ATOM 873 C CA . LEU A 1 111 ? -10.909 0.449 22.550 1.00 98.19 111 LEU A CA 1
ATOM 874 C C . LEU A 1 111 ? -11.691 -0.852 22.343 1.00 98.19 111 LEU A C 1
ATOM 876 O O . LEU A 1 111 ? -12.722 -1.035 22.985 1.00 98.19 111 LEU A O 1
ATOM 880 N N . THR A 1 112 ? -11.176 -1.781 21.536 1.00 98.62 112 THR A N 1
ATOM 881 C CA . THR A 1 112 ? -11.788 -3.104 21.325 1.00 98.62 112 THR A CA 1
ATOM 882 C C . THR A 1 112 ? -11.908 -3.866 22.642 1.00 98.62 112 THR A C 1
ATOM 884 O O . THR A 1 112 ? -12.980 -4.375 22.969 1.00 98.62 112 THR A O 1
ATOM 887 N N . ARG A 1 113 ? -10.859 -3.850 23.474 1.00 98.25 113 ARG A N 1
ATOM 888 C CA . ARG A 1 113 ? -10.908 -4.433 24.822 1.00 98.25 113 ARG A CA 1
ATOM 889 C C . ARG A 1 113 ? -11.974 -3.772 25.702 1.00 98.25 113 ARG A C 1
ATOM 891 O O . ARG A 1 113 ? -12.683 -4.457 26.433 1.00 98.25 113 ARG A O 1
ATOM 898 N N . ARG A 1 114 ? -12.109 -2.445 25.657 1.00 97.50 114 ARG A N 1
ATOM 899 C CA . ARG A 1 114 ? -13.092 -1.716 26.482 1.00 97.50 114 ARG A CA 1
ATOM 900 C C . ARG A 1 114 ? -14.530 -1.945 26.032 1.00 97.50 114 ARG A C 1
ATOM 902 O O . ARG A 1 114 ? -15.401 -2.063 26.887 1.00 97.50 114 ARG A O 1
ATOM 909 N N . LEU A 1 115 ? -14.774 -2.003 24.724 1.00 97.75 115 LEU A N 1
ATOM 910 C CA . LEU A 1 115 ? -16.118 -2.128 24.161 1.00 97.75 115 LEU A CA 1
ATOM 911 C C . LEU A 1 115 ? -16.599 -3.576 24.069 1.00 97.75 115 LEU A C 1
ATOM 913 O O . LEU A 1 115 ? -17.795 -3.819 24.215 1.00 97.75 115 LEU A O 1
ATOM 917 N N . HIS A 1 116 ? -15.703 -4.522 23.789 1.00 97.81 116 HIS A N 1
ATOM 918 C CA . HIS A 1 116 ? -16.060 -5.905 23.451 1.00 97.81 116 HIS A CA 1
ATOM 919 C C . HIS A 1 116 ? -15.366 -6.947 24.330 1.00 97.81 116 HIS A C 1
ATOM 921 O O . HIS A 1 116 ? -15.626 -8.130 24.171 1.00 97.81 116 HIS A O 1
ATOM 927 N N . GLN A 1 117 ? -14.485 -6.525 25.249 1.00 98.00 117 GLN A N 1
ATOM 928 C CA . GLN A 1 117 ? -13.744 -7.411 26.158 1.00 98.00 117 GLN A CA 1
ATOM 929 C C . GLN A 1 117 ? -12.895 -8.472 25.435 1.00 98.00 117 GLN A C 1
ATOM 931 O O . GLN A 1 117 ? -12.492 -9.465 26.032 1.00 98.00 117 GLN A O 1
ATOM 936 N N . ASN A 1 118 ? -12.553 -8.210 24.171 1.00 98.06 118 ASN A N 1
ATOM 937 C CA . ASN A 1 118 ? -11.743 -9.086 23.335 1.00 98.06 118 ASN A CA 1
ATOM 938 C C . ASN A 1 118 ? -10.276 -8.649 23.329 1.00 98.06 118 ASN A C 1
ATOM 940 O O . ASN A 1 118 ? -9.963 -7.455 23.328 1.00 98.06 118 ASN A O 1
ATOM 944 N N . GLN A 1 119 ? -9.374 -9.630 23.287 1.00 98.38 119 GLN A N 1
ATOM 945 C CA . GLN A 1 119 ? -7.960 -9.401 23.013 1.00 98.38 119 GLN A CA 1
ATOM 946 C C . GLN A 1 119 ? -7.732 -9.382 21.500 1.00 98.38 119 GLN A C 1
ATOM 948 O O . GLN A 1 119 ? -8.119 -10.312 20.796 1.00 98.38 119 GLN A O 1
ATOM 953 N N . VAL A 1 120 ? -7.081 -8.327 21.018 1.00 98.69 120 VAL A N 1
ATOM 954 C CA . VAL A 1 120 ? -6.681 -8.160 19.618 1.00 98.69 120 VAL A CA 1
ATOM 955 C C . VAL A 1 120 ? -5.245 -7.635 19.551 1.00 98.69 120 VAL A C 1
ATOM 957 O O . VAL A 1 120 ? -4.694 -7.180 20.557 1.00 98.69 120 VAL A O 1
ATOM 960 N N . PHE A 1 121 ? -4.631 -7.710 18.376 1.00 98.69 121 PHE A N 1
ATOM 961 C CA . PHE A 1 121 ? -3.208 -7.484 18.159 1.00 98.69 121 PHE A CA 1
ATOM 962 C C . PHE A 1 121 ? -2.960 -6.421 17.092 1.00 98.69 121 PHE A C 1
ATOM 964 O O . PHE A 1 121 ? -3.797 -6.149 16.232 1.00 98.69 121 PHE A O 1
ATOM 971 N N . GLY A 1 122 ? -1.769 -5.834 17.143 1.00 98.31 122 GLY A N 1
ATOM 972 C CA . GLY A 1 122 ? -1.286 -4.881 16.157 1.00 98.31 122 GLY A CA 1
ATOM 973 C C . GLY A 1 122 ? 0.102 -5.269 15.680 1.00 98.31 122 GLY A C 1
ATOM 974 O O . GLY A 1 122 ? 0.933 -5.679 16.489 1.00 98.31 122 GLY A O 1
ATOM 975 N N . LEU A 1 123 ? 0.356 -5.110 14.386 1.00 98.25 123 LEU A N 1
ATOM 976 C CA . LEU A 1 123 ? 1.673 -5.296 13.788 1.00 98.25 123 LEU A CA 1
ATOM 977 C C . LEU A 1 123 ? 1.953 -4.143 12.831 1.00 98.25 123 LEU A C 1
ATOM 979 O O . LEU A 1 123 ? 1.098 -3.760 12.038 1.00 98.25 123 LEU A O 1
ATOM 983 N N . THR A 1 124 ? 3.153 -3.579 12.895 1.00 96.38 124 THR A N 1
ATOM 984 C CA . THR A 1 124 ? 3.577 -2.549 11.948 1.00 96.38 124 THR A CA 1
ATOM 985 C C . THR A 1 124 ? 4.694 -3.045 11.052 1.00 96.38 124 THR A C 1
ATOM 987 O O . THR A 1 124 ? 5.589 -3.768 11.487 1.00 96.38 124 THR A O 1
ATOM 990 N N . VAL A 1 125 ? 4.633 -2.643 9.784 1.00 93.75 125 VAL A N 1
ATOM 991 C CA . VAL A 1 125 ? 5.699 -2.866 8.807 1.00 93.75 125 VAL A CA 1
ATOM 992 C C . VAL A 1 125 ? 6.620 -1.642 8.760 1.00 93.75 125 VAL A C 1
ATOM 994 O O . VAL A 1 125 ? 6.157 -0.515 8.982 1.00 93.75 125 VAL A O 1
ATOM 997 N N . PRO A 1 126 ? 7.929 -1.827 8.520 1.00 88.38 126 PRO A N 1
ATOM 998 C CA . PRO A 1 126 ? 8.882 -0.726 8.532 1.00 88.38 126 PRO A CA 1
ATOM 999 C C . PRO A 1 126 ? 8.598 0.276 7.412 1.00 88.38 126 PRO A C 1
ATOM 1001 O O . PRO A 1 126 ? 8.141 -0.084 6.326 1.00 88.38 126 PRO A O 1
ATOM 1004 N N . LEU A 1 127 ? 8.925 1.545 7.662 1.00 86.06 127 LEU A N 1
ATOM 1005 C CA . LEU A 1 127 ? 8.977 2.541 6.600 1.00 86.06 127 LEU A CA 1
ATOM 1006 C C . LEU A 1 127 ? 10.080 2.152 5.609 1.00 86.06 127 LEU A C 1
ATOM 1008 O O . LEU A 1 127 ? 11.228 1.941 6.005 1.00 86.06 127 LEU A O 1
ATOM 1012 N N . ILE A 1 128 ? 9.749 2.094 4.322 1.00 87.56 128 ILE A N 1
ATOM 1013 C CA . ILE A 1 128 ? 10.742 1.802 3.291 1.00 87.56 128 ILE A CA 1
ATOM 1014 C C . ILE A 1 128 ? 11.614 3.044 3.075 1.00 87.56 128 ILE A C 1
ATOM 1016 O O . ILE A 1 128 ? 11.133 4.122 2.715 1.00 87.56 128 ILE A O 1
ATOM 1020 N N . THR A 1 129 ? 12.913 2.889 3.310 1.00 84.44 129 THR A N 1
ATOM 1021 C CA . THR A 1 129 ? 13.954 3.896 3.077 1.00 84.44 129 THR A CA 1
ATOM 1022 C C . THR A 1 129 ? 14.963 3.349 2.084 1.00 84.44 129 THR A C 1
ATOM 1024 O O . THR A 1 129 ? 15.196 2.141 2.057 1.00 84.44 129 THR A O 1
ATOM 1027 N N . LYS A 1 130 ? 15.575 4.214 1.277 1.00 84.69 130 LYS A N 1
ATOM 1028 C CA . LYS A 1 130 ? 16.727 3.827 0.456 1.00 84.69 130 LYS A CA 1
ATOM 1029 C C . LYS A 1 130 ? 18.014 3.891 1.276 1.00 84.69 130 LYS A C 1
ATOM 1031 O O . LYS A 1 130 ? 18.076 4.618 2.272 1.00 84.69 130 LYS A O 1
ATOM 1036 N N . ALA A 1 131 ? 19.034 3.141 0.868 1.00 85.25 131 ALA A N 1
ATOM 1037 C CA . ALA A 1 131 ? 20.341 3.150 1.530 1.00 85.25 131 ALA A CA 1
ATOM 1038 C C . ALA A 1 131 ? 21.011 4.541 1.507 1.00 85.25 131 ALA A C 1
ATOM 1040 O O . ALA A 1 131 ? 21.761 4.881 2.418 1.00 85.25 131 ALA A O 1
ATOM 1041 N N . ASP A 1 132 ? 20.681 5.369 0.512 1.00 82.94 132 ASP A N 1
ATOM 1042 C CA . ASP A 1 132 ? 21.140 6.759 0.373 1.00 82.94 132 ASP A CA 1
ATOM 1043 C C . ASP A 1 132 ? 20.420 7.763 1.306 1.00 82.94 132 ASP A C 1
ATOM 1045 O O . ASP A 1 132 ? 20.708 8.959 1.282 1.00 82.94 132 ASP A O 1
ATOM 1049 N N . GLY A 1 133 ? 19.474 7.299 2.133 1.00 80.56 133 GLY A N 1
ATOM 1050 C CA . GLY A 1 133 ? 18.698 8.127 3.061 1.00 80.56 133 GLY A CA 1
ATOM 1051 C C . GLY A 1 133 ? 17.518 8.870 2.426 1.00 80.56 133 GLY A C 1
ATOM 1052 O O . GLY A 1 133 ? 16.744 9.517 3.141 1.00 80.56 133 GLY A O 1
ATOM 1053 N N . THR A 1 134 ? 17.321 8.769 1.109 1.00 81.12 134 THR A N 1
ATOM 1054 C CA . THR A 1 134 ? 16.161 9.356 0.435 1.00 81.12 134 THR A CA 1
ATOM 1055 C C . THR A 1 134 ? 14.890 8.534 0.685 1.00 81.12 134 THR A C 1
ATOM 1057 O O . THR A 1 134 ? 14.908 7.339 1.010 1.00 81.12 134 THR A O 1
ATOM 1060 N N . LYS A 1 135 ? 13.731 9.198 0.576 1.00 77.00 135 LYS A N 1
ATOM 1061 C CA . LYS A 1 135 ? 12.430 8.540 0.756 1.00 77.00 135 LYS A CA 1
ATOM 1062 C C . LYS A 1 135 ? 12.123 7.634 -0.433 1.00 77.00 135 LYS A C 1
ATOM 1064 O O . LYS A 1 135 ? 12.210 8.058 -1.584 1.00 77.00 135 LYS A O 1
ATOM 1069 N N . PHE A 1 136 ? 11.670 6.420 -0.141 1.00 81.62 136 PHE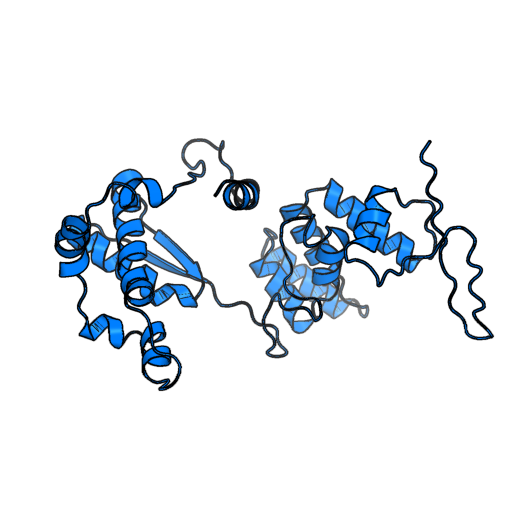 A N 1
ATOM 1070 C CA . PHE A 1 136 ? 11.167 5.501 -1.153 1.00 81.62 136 PHE A CA 1
ATOM 1071 C C . PHE A 1 136 ? 9.957 6.095 -1.896 1.00 81.62 136 PHE A C 1
ATOM 1073 O O . PHE A 1 136 ? 9.121 6.776 -1.301 1.00 81.62 136 PHE A O 1
ATOM 1080 N N . GLY A 1 137 ? 9.880 5.865 -3.209 1.00 71.12 137 GLY A N 1
ATOM 1081 C CA . GLY A 1 137 ? 8.765 6.320 -4.046 1.00 71.12 137 GLY A CA 1
ATOM 1082 C C . GLY A 1 137 ? 8.743 7.817 -4.385 1.00 71.12 137 GLY A C 1
ATOM 1083 O O . GLY A 1 137 ? 7.813 8.258 -5.057 1.00 71.12 137 GLY A O 1
ATOM 1084 N N . LYS A 1 138 ? 9.745 8.608 -3.967 1.00 70.50 138 LYS A N 1
ATOM 1085 C CA . LYS A 1 138 ? 9.974 9.954 -4.514 1.00 70.50 138 LYS A CA 1
ATOM 1086 C C . LYS A 1 138 ? 11.002 9.879 -5.638 1.00 70.50 138 LYS A C 1
ATOM 1088 O O . LYS A 1 138 ? 12.174 9.615 -5.386 1.00 70.50 138 LYS A O 1
ATOM 1093 N N . THR A 1 139 ? 10.550 10.110 -6.864 1.00 66.62 139 THR A N 1
ATOM 1094 C CA . THR A 1 139 ? 11.423 10.360 -8.018 1.00 66.62 139 THR A CA 1
ATOM 1095 C C . THR A 1 139 ? 11.537 11.865 -8.256 1.00 66.62 139 THR A C 1
ATOM 1097 O O . THR A 1 139 ? 10.722 12.633 -7.736 1.00 66.62 139 THR A O 1
ATOM 1100 N N . GLU A 1 140 ? 12.509 12.299 -9.061 1.00 63.41 140 GLU A N 1
ATOM 1101 C CA . GLU A 1 140 ? 12.588 13.695 -9.526 1.00 63.41 140 GLU A CA 1
ATOM 1102 C C . GLU A 1 140 ? 11.293 14.134 -10.238 1.00 63.41 140 GLU A C 1
ATOM 1104 O O . GLU A 1 140 ? 10.879 15.283 -10.123 1.00 63.41 140 GLU A O 1
ATOM 1109 N N . GLY A 1 141 ? 10.588 13.190 -10.878 1.00 61.56 141 GLY A N 1
ATOM 1110 C CA . GLY A 1 141 ? 9.287 13.395 -11.522 1.00 61.56 141 GLY A CA 1
ATOM 1111 C C . GLY A 1 141 ? 8.059 13.206 -10.619 1.00 61.56 141 GLY A C 1
ATOM 1112 O O . GLY A 1 141 ? 6.943 13.164 -11.132 1.00 61.56 141 GLY A O 1
ATOM 1113 N N . GLY A 1 142 ? 8.225 13.064 -9.298 1.00 77.56 142 GLY A N 1
ATOM 1114 C CA . GLY A 1 142 ? 7.123 12.901 -8.344 1.00 77.56 142 GLY A CA 1
ATOM 1115 C C . GLY A 1 142 ? 6.890 11.461 -7.868 1.00 77.56 142 GLY A C 1
ATOM 1116 O O . GLY A 1 142 ? 7.821 10.655 -7.785 1.00 77.56 142 GLY A O 1
ATOM 1117 N N . ALA A 1 143 ? 5.652 11.164 -7.463 1.00 87.94 143 ALA A N 1
ATOM 1118 C CA . ALA A 1 143 ? 5.261 9.856 -6.932 1.00 87.94 143 ALA A CA 1
ATOM 1119 C C . ALA A 1 143 ? 5.122 8.803 -8.043 1.00 87.94 143 ALA A C 1
ATOM 1121 O O . ALA A 1 143 ? 4.659 9.115 -9.138 1.00 87.94 143 ALA A O 1
ATOM 1122 N N . VAL A 1 144 ? 5.467 7.554 -7.725 1.00 91.56 144 VAL A N 1
ATOM 1123 C CA . VAL A 1 144 ? 5.222 6.384 -8.582 1.00 91.56 144 VAL A CA 1
ATOM 1124 C C . VAL A 1 144 ? 3.830 5.841 -8.256 1.00 91.56 144 VAL A C 1
ATOM 1126 O O . VAL A 1 144 ? 3.605 5.322 -7.162 1.00 91.56 144 VAL A O 1
ATOM 1129 N N . TRP A 1 145 ? 2.873 6.020 -9.165 1.00 93.06 145 TRP A N 1
ATOM 1130 C CA . TRP A 1 145 ? 1.481 5.612 -8.965 1.00 93.06 145 TRP A CA 1
ATOM 1131 C C . TRP A 1 145 ? 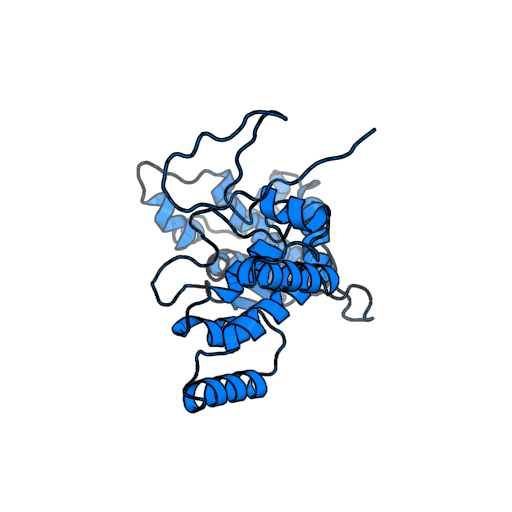1.242 4.182 -9.463 1.00 93.06 145 TRP A C 1
ATOM 1133 O O . TRP A 1 145 ? 1.862 3.746 -10.421 1.00 93.06 145 TRP A O 1
ATOM 1143 N N . LEU A 1 146 ? 0.283 3.474 -8.857 1.00 93.62 146 LEU A N 1
ATOM 1144 C CA . LEU A 1 146 ? -0.192 2.174 -9.364 1.00 93.62 146 LEU A CA 1
ATOM 1145 C C . LEU A 1 146 ? -1.175 2.319 -10.542 1.00 93.62 146 LEU A C 1
ATOM 1147 O O . LEU A 1 146 ? -1.467 1.355 -11.239 1.00 93.62 146 LEU A O 1
ATOM 1151 N N . ASP A 1 147 ? -1.742 3.515 -10.736 1.00 93.88 147 ASP A N 1
ATOM 1152 C CA . ASP A 1 147 ? -2.655 3.799 -11.846 1.00 93.88 147 ASP A CA 1
ATOM 1153 C C . ASP A 1 147 ? -1.846 3.981 -13.143 1.00 93.88 147 ASP A C 1
ATOM 1155 O O . ASP A 1 147 ? -1.075 4.947 -13.210 1.00 93.88 147 ASP A O 1
ATOM 1159 N N . PRO A 1 148 ? -2.042 3.142 -14.183 1.00 94.75 148 PRO A N 1
ATOM 1160 C CA . PRO A 1 148 ? -1.280 3.241 -15.429 1.00 94.75 148 PRO A CA 1
ATOM 1161 C C . PRO A 1 148 ? -1.454 4.596 -16.134 1.00 94.75 148 PRO A C 1
ATOM 1163 O O . PRO A 1 148 ? -0.562 5.038 -16.852 1.00 94.75 148 PRO A O 1
ATOM 1166 N N . LYS A 1 149 ? -2.563 5.308 -15.876 1.00 94.06 149 LYS A N 1
ATOM 1167 C CA . LYS A 1 149 ? -2.832 6.648 -16.435 1.00 94.06 149 LYS A CA 1
ATOM 1168 C C . LYS A 1 149 ? -2.083 7.780 -15.726 1.00 94.06 149 LYS A C 1
ATOM 1170 O O . LYS A 1 149 ? -2.198 8.936 -16.123 1.00 94.06 149 LYS A O 1
ATOM 1175 N N . LYS A 1 150 ? -1.409 7.481 -14.614 1.00 93.69 150 LYS A N 1
ATOM 1176 C CA . LYS A 1 150 ? -0.588 8.437 -13.854 1.00 93.69 150 LYS A CA 1
ATOM 1177 C C . LYS A 1 150 ? 0.893 8.086 -13.874 1.00 93.69 150 LYS A C 1
ATOM 1179 O O . LYS A 1 150 ? 1.731 8.976 -13.758 1.00 93.69 150 LYS A O 1
ATOM 1184 N N . THR A 1 151 ? 1.207 6.799 -13.931 1.00 95.88 151 THR A N 1
ATOM 1185 C CA . THR A 1 151 ? 2.559 6.285 -14.123 1.00 95.88 151 THR A CA 1
ATOM 1186 C C . THR A 1 151 ? 2.454 5.118 -15.084 1.00 95.88 151 THR A C 1
ATOM 1188 O O . THR A 1 151 ? 1.823 4.122 -14.744 1.00 95.88 151 THR A O 1
ATOM 1191 N N . SER A 1 152 ? 3.016 5.253 -16.284 1.00 97.25 152 SER A N 1
ATOM 1192 C CA . SER A 1 152 ? 2.938 4.202 -17.296 1.00 97.25 152 SER A CA 1
ATOM 1193 C C . SER A 1 152 ? 3.597 2.907 -16.799 1.00 97.25 152 SER A C 1
ATOM 1195 O O . SER A 1 152 ? 4.563 2.977 -16.028 1.00 97.25 152 SER A O 1
ATOM 1197 N N . PRO A 1 153 ? 3.141 1.720 -17.247 1.00 98.06 153 PRO A N 1
ATOM 1198 C CA . PRO A 1 153 ? 3.835 0.460 -16.978 1.00 98.06 153 PRO A CA 1
ATOM 1199 C C . PRO A 1 153 ? 5.329 0.506 -17.324 1.00 98.06 153 PRO A C 1
ATOM 1201 O O . PRO A 1 153 ? 6.144 -0.009 -16.560 1.00 98.06 153 PRO A O 1
ATOM 1204 N N . TYR A 1 154 ? 5.710 1.182 -18.415 1.00 97.88 154 TYR A N 1
ATOM 1205 C CA . TYR A 1 154 ? 7.113 1.429 -18.755 1.00 97.88 154 TYR A CA 1
ATOM 1206 C C . TYR A 1 154 ? 7.860 2.195 -17.656 1.00 97.88 154 TYR A C 1
ATOM 1208 O O . TYR A 1 154 ? 8.878 1.717 -17.154 1.00 97.88 154 TYR A O 1
ATOM 1216 N N . LYS A 1 155 ? 7.360 3.362 -17.234 1.00 96.75 155 LYS A N 1
ATOM 1217 C CA . LYS A 1 155 ? 8.009 4.158 -16.182 1.00 96.75 155 LYS A CA 1
ATOM 1218 C C . LYS A 1 155 ? 8.032 3.432 -14.840 1.00 96.75 155 LYS A C 1
ATOM 1220 O O . LYS A 1 155 ? 9.011 3.539 -14.103 1.00 96.75 155 LYS A O 1
ATOM 1225 N N . PHE A 1 156 ? 6.975 2.686 -14.530 1.00 97.12 156 PHE A N 1
ATOM 1226 C CA . PHE A 1 156 ? 6.902 1.842 -13.343 1.00 97.12 156 PHE A CA 1
ATOM 1227 C C . PHE A 1 156 ? 7.992 0.761 -13.364 1.00 97.12 156 PHE A C 1
ATOM 1229 O O . PHE A 1 156 ? 8.738 0.628 -12.398 1.00 97.12 156 PHE A O 1
ATOM 1236 N N . TYR A 1 157 ? 8.152 0.051 -14.482 1.00 98.19 157 TYR A N 1
ATOM 1237 C CA . TYR A 1 157 ? 9.220 -0.932 -14.675 1.00 98.19 157 TYR A CA 1
ATOM 1238 C C . TYR A 1 157 ? 10.611 -0.294 -14.549 1.00 98.19 157 TYR A C 1
ATOM 1240 O O . TYR A 1 157 ? 11.454 -0.779 -13.793 1.00 98.19 157 TYR A O 1
ATOM 1248 N N . GLN A 1 158 ? 10.833 0.845 -15.212 1.00 96.69 158 GLN A N 1
ATOM 1249 C CA . GLN A 1 158 ? 12.097 1.585 -15.152 1.00 96.69 158 GLN A CA 1
ATOM 1250 C C . GLN A 1 158 ? 12.435 2.065 -13.736 1.00 96.69 158 GLN A C 1
ATOM 1252 O O . GLN A 1 158 ? 13.602 2.057 -13.348 1.00 96.69 158 GLN A O 1
ATOM 1257 N N . PHE A 1 159 ? 11.446 2.447 -12.924 1.00 95.88 159 PHE A N 1
ATOM 1258 C CA . PHE A 1 159 ? 11.682 2.795 -11.521 1.00 95.88 159 PHE A CA 1
ATOM 1259 C C . PHE A 1 159 ? 12.349 1.645 -10.750 1.00 95.88 159 PHE A C 1
ATOM 1261 O O . PHE A 1 159 ? 13.287 1.886 -9.990 1.00 95.88 159 PHE A O 1
ATOM 1268 N N . TRP A 1 160 ? 11.911 0.406 -10.979 1.00 96.75 160 TRP A N 1
ATOM 1269 C CA . TRP A 1 160 ? 12.478 -0.774 -10.326 1.00 96.75 160 TRP A CA 1
ATOM 1270 C C . TRP A 1 160 ? 13.820 -1.200 -10.919 1.00 96.75 160 TRP A C 1
ATOM 1272 O O . TRP A 1 160 ? 14.709 -1.572 -10.153 1.00 96.75 160 TRP A O 1
ATOM 1282 N N . ILE A 1 161 ? 14.003 -1.079 -12.239 1.00 96.50 161 ILE A N 1
ATOM 1283 C CA . ILE A 1 161 ? 15.303 -1.302 -12.895 1.00 96.50 161 ILE A CA 1
ATOM 1284 C C . ILE A 1 161 ? 16.383 -0.393 -12.304 1.00 96.50 161 ILE A C 1
ATOM 1286 O O . ILE A 1 161 ? 17.502 -0.831 -12.065 1.00 96.50 161 ILE A O 1
ATOM 1290 N N . ASN A 1 162 ? 16.032 0.853 -11.994 1.00 94.38 162 ASN A N 1
ATOM 1291 C CA . ASN A 1 162 ? 16.954 1.838 -11.431 1.00 94.38 162 ASN A CA 1
ATOM 1292 C C . ASN A 1 162 ? 17.132 1.714 -9.902 1.00 94.38 162 ASN A C 1
ATOM 1294 O O . ASN A 1 162 ? 17.572 2.658 -9.241 1.00 94.38 162 ASN A O 1
ATOM 1298 N N . THR A 1 163 ? 16.778 0.567 -9.312 1.00 95.19 163 THR A N 1
ATOM 1299 C CA . THR A 1 163 ? 17.029 0.295 -7.891 1.00 95.19 163 THR A CA 1
ATOM 1300 C C . THR A 1 163 ? 18.526 0.112 -7.644 1.00 95.19 163 THR A C 1
ATOM 1302 O O . THR A 1 163 ? 19.195 -0.653 -8.337 1.00 95.19 163 THR A O 1
ATOM 1305 N N . ALA A 1 164 ? 19.053 0.780 -6.616 1.00 94.69 164 ALA A N 1
ATOM 1306 C CA . ALA A 1 164 ? 20.448 0.635 -6.215 1.00 94.69 164 ALA A CA 1
ATOM 1307 C C . ALA A 1 164 ? 20.761 -0.798 -5.747 1.00 94.69 164 ALA A C 1
ATOM 1309 O O . ALA A 1 164 ? 19.945 -1.426 -5.067 1.00 94.69 164 ALA A O 1
ATOM 1310 N N . ASP A 1 165 ? 21.979 -1.273 -6.018 1.00 94.69 165 ASP A N 1
ATOM 1311 C CA . ASP A 1 165 ? 22.449 -2.609 -5.610 1.00 94.69 165 ASP A CA 1
ATOM 1312 C C . ASP A 1 165 ? 22.283 -2.860 -4.101 1.00 94.69 165 ASP A C 1
ATOM 1314 O O . ASP A 1 165 ? 21.938 -3.959 -3.671 1.00 94.69 165 ASP A O 1
ATOM 1318 N N . ALA A 1 166 ? 22.471 -1.819 -3.282 1.00 94.69 166 ALA A N 1
ATOM 1319 C CA . ALA A 1 166 ? 22.324 -1.891 -1.828 1.00 94.69 166 ALA A CA 1
ATOM 1320 C C . ALA A 1 166 ? 20.871 -2.123 -1.360 1.00 94.69 166 ALA A C 1
ATOM 1322 O O . ALA A 1 166 ? 20.645 -2.553 -0.228 1.00 94.69 166 ALA A O 1
ATOM 1323 N N . ASP A 1 167 ? 19.886 -1.832 -2.211 1.00 95.81 167 ASP A N 1
ATOM 1324 C CA . ASP A 1 167 ? 18.463 -1.880 -1.878 1.00 95.81 167 ASP A CA 1
ATOM 1325 C C . ASP A 1 167 ? 17.730 -3.058 -2.534 1.00 95.81 167 ASP A C 1
ATOM 1327 O O . ASP A 1 167 ? 16.748 -3.549 -1.972 1.00 95.81 167 ASP A O 1
ATOM 1331 N N . VAL A 1 168 ? 18.202 -3.545 -3.686 1.00 97.31 168 VAL A N 1
ATOM 1332 C CA . VAL A 1 168 ? 17.446 -4.464 -4.555 1.00 97.31 168 VAL A CA 1
ATOM 1333 C C . VAL A 1 168 ? 17.031 -5.766 -3.866 1.00 97.31 168 VAL A C 1
ATOM 1335 O O . VAL A 1 168 ? 15.861 -6.138 -3.921 1.00 97.31 168 VAL A O 1
ATOM 1338 N N . TYR A 1 169 ? 17.922 -6.418 -3.116 1.00 97.56 169 TYR A N 1
ATOM 1339 C CA . TYR A 1 169 ? 17.605 -7.675 -2.418 1.00 97.56 169 TYR A CA 1
ATOM 1340 C C . TYR A 1 169 ? 16.652 -7.474 -1.246 1.00 97.56 169 TYR A C 1
ATOM 1342 O O . TYR A 1 169 ? 15.825 -8.332 -0.938 1.00 97.56 169 TYR A O 1
ATOM 1350 N N . ARG A 1 170 ? 16.737 -6.315 -0.588 1.00 96.31 170 ARG A N 1
ATOM 1351 C CA . ARG A 1 170 ? 15.778 -5.929 0.444 1.00 96.31 170 ARG A CA 1
ATOM 1352 C C . ARG A 1 170 ? 14.412 -5.659 -0.185 1.00 96.31 170 ARG A C 1
ATOM 1354 O O . ARG A 1 170 ? 13.408 -6.094 0.364 1.00 96.31 170 ARG A O 1
ATOM 1361 N N . PHE A 1 171 ? 14.363 -5.004 -1.342 1.00 96.88 171 PHE A N 1
ATOM 1362 C CA . PHE A 1 171 ? 13.115 -4.743 -2.062 1.00 96.88 171 PHE A CA 1
ATOM 1363 C C . PHE A 1 171 ? 12.486 -6.017 -2.628 1.00 96.88 171 PHE A C 1
ATOM 1365 O O . PHE A 1 171 ? 11.270 -6.154 -2.532 1.00 96.88 171 PHE A O 1
ATOM 1372 N N . LEU A 1 172 ? 13.280 -6.988 -3.090 1.00 98.19 172 LEU A N 1
ATOM 1373 C CA . LEU A 1 172 ? 12.783 -8.322 -3.441 1.00 98.19 172 LEU A CA 1
ATOM 1374 C C . LEU A 1 172 ? 12.030 -8.958 -2.262 1.00 98.19 172 LEU A C 1
ATOM 1376 O O . LEU A 1 172 ? 10.914 -9.440 -2.438 1.00 98.19 172 LEU A O 1
ATOM 1380 N N . LYS A 1 173 ? 12.580 -8.867 -1.044 1.00 97.19 173 LYS A N 1
ATOM 1381 C CA . LYS A 1 173 ? 11.954 -9.394 0.187 1.00 97.19 173 LYS A CA 1
ATOM 1382 C C . LYS A 1 173 ? 10.682 -8.639 0.597 1.00 97.19 173 LYS A C 1
ATOM 1384 O O . LYS A 1 173 ? 9.827 -9.221 1.252 1.00 97.19 173 LYS A O 1
ATOM 1389 N N . PHE A 1 174 ? 10.563 -7.353 0.258 1.00 95.69 174 PHE A N 1
ATOM 1390 C CA . PHE A 1 174 ? 9.407 -6.527 0.630 1.00 95.69 174 PHE A CA 1
ATOM 1391 C C . PHE A 1 174 ? 8.258 -6.565 -0.379 1.00 95.69 174 PHE A C 1
ATOM 1393 O O . PHE A 1 174 ? 7.103 -6.466 0.029 1.00 95.69 174 PHE A O 1
ATOM 1400 N N . PHE A 1 175 ? 8.562 -6.635 -1.676 1.00 96.06 175 PHE A N 1
ATOM 1401 C CA . PHE A 1 175 ? 7.596 -6.341 -2.741 1.00 96.06 175 PHE A CA 1
ATOM 1402 C C . PHE A 1 175 ? 7.291 -7.523 -3.658 1.00 96.06 175 PHE A C 1
ATOM 1404 O O . PHE A 1 175 ? 6.489 -7.379 -4.578 1.00 96.06 175 PHE A O 1
ATOM 1411 N N . THR A 1 176 ? 7.911 -8.679 -3.428 1.00 96.75 176 THR A N 1
ATOM 1412 C CA . THR A 1 176 ? 7.652 -9.887 -4.215 1.00 96.75 176 THR A CA 1
ATOM 1413 C C . THR A 1 176 ? 7.170 -11.025 -3.326 1.00 96.75 176 THR A C 1
ATOM 1415 O O . THR A 1 176 ? 7.373 -11.013 -2.114 1.00 96.75 176 THR A O 1
ATOM 1418 N N . PHE A 1 177 ? 6.552 -12.022 -3.954 1.00 96.19 177 PHE A N 1
ATOM 1419 C CA . PHE A 1 177 ? 6.194 -13.293 -3.325 1.00 96.19 177 PHE A CA 1
ATOM 1420 C C . PHE A 1 177 ? 7.258 -14.378 -3.564 1.00 96.19 177 PHE A C 1
ATOM 1422 O O . PHE A 1 177 ? 6.955 -15.560 -3.443 1.00 96.19 177 PHE A O 1
ATOM 1429 N N . MET A 1 178 ? 8.483 -13.993 -3.950 1.00 97.69 178 MET A N 1
ATOM 1430 C CA . MET A 1 178 ? 9.581 -14.943 -4.139 1.00 97.69 178 MET A CA 1
ATOM 1431 C C . MET A 1 178 ? 10.005 -15.557 -2.808 1.00 97.69 178 MET A C 1
ATOM 1433 O O . MET A 1 178 ? 10.020 -14.883 -1.771 1.00 97.69 178 MET A O 1
ATOM 1437 N N . ASP A 1 179 ? 10.426 -16.818 -2.853 1.00 98.12 179 ASP A N 1
ATOM 1438 C CA . ASP A 1 179 ? 10.919 -17.493 -1.664 1.00 98.12 179 ASP A CA 1
ATOM 1439 C C . ASP A 1 179 ? 12.232 -16.869 -1.187 1.00 98.12 179 ASP A C 1
ATOM 1441 O O . ASP A 1 179 ? 13.123 -16.523 -1.968 1.00 98.12 179 ASP A O 1
ATOM 1445 N N . ILE A 1 180 ? 12.408 -16.783 0.135 1.00 97.94 180 ILE A N 1
ATOM 1446 C CA . ILE A 1 180 ? 13.624 -16.197 0.716 1.00 97.94 180 ILE A CA 1
ATOM 1447 C C . ILE A 1 180 ? 14.893 -16.933 0.263 1.00 97.94 180 ILE A C 1
ATOM 1449 O O . ILE A 1 180 ? 15.945 -16.317 0.100 1.00 97.94 180 ILE A O 1
ATOM 1453 N N . ALA A 1 181 ? 14.788 -18.245 0.035 1.00 98.12 181 ALA A N 1
ATOM 1454 C CA . ALA A 1 181 ? 15.877 -19.066 -0.472 1.00 98.12 181 ALA A CA 1
ATOM 1455 C C . ALA A 1 181 ? 16.254 -18.692 -1.915 1.00 98.12 181 ALA A C 1
ATOM 1457 O O . ALA A 1 181 ? 17.442 -18.601 -2.216 1.00 98.12 181 ALA A O 1
ATOM 1458 N N . GLU A 1 182 ? 15.272 -18.412 -2.776 1.00 98.12 182 GLU A N 1
ATOM 1459 C CA . GLU A 1 182 ? 15.501 -17.974 -4.158 1.00 98.12 182 GLU A CA 1
ATOM 1460 C C . GLU A 1 182 ? 16.141 -16.587 -4.203 1.00 98.12 182 GLU A C 1
ATOM 1462 O O . GLU A 1 182 ? 17.086 -16.365 -4.958 1.00 98.12 182 GLU A O 1
ATOM 1467 N N . ILE A 1 183 ? 15.678 -15.667 -3.350 1.00 98.31 183 ILE A N 1
ATOM 1468 C CA . ILE A 1 183 ? 16.265 -14.325 -3.243 1.00 98.31 183 ILE A CA 1
ATOM 1469 C C . ILE A 1 183 ? 17.726 -14.415 -2.784 1.00 98.31 183 ILE A C 1
ATOM 1471 O O . ILE A 1 183 ? 18.588 -13.749 -3.352 1.00 98.31 183 ILE A O 1
ATOM 1475 N N . ASN A 1 184 ? 18.020 -15.247 -1.781 1.00 98.06 184 ASN A N 1
ATOM 1476 C CA . ASN A 1 184 ? 19.390 -15.429 -1.301 1.00 98.06 184 ASN A CA 1
ATOM 1477 C C . ASN A 1 184 ? 20.282 -16.102 -2.362 1.00 98.06 184 ASN A C 1
ATOM 1479 O O . ASN A 1 184 ? 21.441 -15.730 -2.502 1.00 98.06 184 ASN A O 1
ATOM 1483 N N . ALA A 1 185 ? 19.756 -17.064 -3.128 1.00 97.81 185 ALA A N 1
ATOM 1484 C CA . ALA A 1 185 ? 20.494 -17.691 -4.224 1.00 97.81 185 ALA A CA 1
ATOM 1485 C C . ALA A 1 185 ? 20.826 -16.687 -5.340 1.00 97.81 185 ALA A C 1
ATOM 1487 O O . ALA A 1 185 ? 21.952 -16.674 -5.831 1.00 97.81 185 ALA A O 1
ATOM 1488 N N . LEU A 1 186 ? 19.875 -15.815 -5.692 1.00 97.88 186 LEU A N 1
ATOM 1489 C CA . LEU A 1 186 ? 20.078 -14.722 -6.643 1.00 97.88 186 LEU A CA 1
ATOM 1490 C C . LEU A 1 186 ? 21.147 -13.731 -6.160 1.00 97.88 186 LEU A C 1
ATOM 1492 O O . LEU A 1 186 ? 22.008 -13.335 -6.939 1.00 97.88 186 LEU A O 1
ATOM 1496 N N . GLU A 1 187 ? 21.123 -13.367 -4.876 1.00 97.81 187 GLU A N 1
ATOM 1497 C CA . GLU A 1 187 ? 22.134 -12.491 -4.273 1.00 97.81 187 GLU A CA 1
ATOM 1498 C C . GLU A 1 187 ? 23.543 -13.090 -4.357 1.00 97.81 187 GLU A C 1
ATOM 1500 O O . GLU A 1 187 ? 24.501 -12.394 -4.700 1.00 97.81 187 GLU A O 1
ATOM 1505 N N . GLU A 1 188 ? 23.679 -14.386 -4.080 1.00 97.31 188 GLU A N 1
ATOM 1506 C CA . GLU A 1 188 ? 24.964 -15.070 -4.190 1.00 97.31 188 GLU A CA 1
ATOM 1507 C C . GLU A 1 188 ? 25.409 -15.241 -5.649 1.00 97.31 188 GLU A C 1
ATOM 1509 O O . GLU A 1 188 ? 26.592 -15.070 -5.939 1.00 97.31 188 GLU A O 1
ATOM 1514 N N . GLU A 1 189 ? 24.501 -15.512 -6.587 1.00 96.50 189 GLU A N 1
ATOM 1515 C CA . GLU A 1 189 ? 24.828 -15.570 -8.017 1.00 96.50 189 GLU A CA 1
ATOM 1516 C C . GLU A 1 189 ? 25.377 -14.230 -8.524 1.00 96.50 189 GLU A C 1
ATOM 1518 O O . GLU A 1 189 ? 26.454 -14.194 -9.125 1.00 96.50 189 GLU A O 1
ATOM 1523 N N . ASP A 1 190 ? 24.684 -13.127 -8.232 1.00 96.81 190 ASP A N 1
ATOM 1524 C CA . ASP A 1 190 ? 25.080 -11.789 -8.674 1.00 96.81 190 ASP A CA 1
ATOM 1525 C C . ASP A 1 190 ? 26.459 -11.403 -8.116 1.00 96.81 190 ASP A C 1
ATOM 1527 O O . ASP A 1 190 ? 27.316 -10.939 -8.875 1.00 96.81 190 ASP A O 1
ATOM 1531 N N . LYS A 1 191 ? 26.732 -11.702 -6.835 1.00 94.56 191 LYS A N 1
ATOM 1532 C CA . LYS A 1 191 ? 28.045 -11.485 -6.194 1.00 94.56 191 LYS A CA 1
ATOM 1533 C C . LYS A 1 191 ? 29.189 -12.246 -6.868 1.00 94.56 191 LYS A C 1
ATOM 1535 O O . LYS A 1 191 ? 30.301 -11.724 -6.941 1.00 94.56 191 LYS A O 1
ATOM 1540 N N . HIS A 1 192 ? 28.945 -13.469 -7.341 1.00 95.31 192 HIS A N 1
ATOM 1541 C CA . HIS A 1 192 ? 29.987 -14.338 -7.904 1.00 95.31 192 HIS A CA 1
ATOM 1542 C C . HIS A 1 192 ? 30.105 -14.257 -9.434 1.00 95.31 192 HIS A C 1
ATOM 1544 O O . HIS A 1 192 ? 31.073 -14.765 -10.001 1.00 95.31 192 HIS A O 1
ATOM 1550 N N . SER A 1 193 ? 29.153 -13.617 -10.118 1.00 92.56 193 SER A N 1
ATOM 1551 C CA . SER A 1 193 ? 29.075 -13.600 -11.586 1.00 92.56 193 SER A CA 1
ATOM 1552 C C . SER A 1 193 ? 30.179 -12.787 -12.279 1.00 92.56 193 SER A C 1
ATOM 1554 O O . SER A 1 193 ? 30.459 -13.012 -13.460 1.00 92.56 193 SER A O 1
ATOM 1556 N N . GLY A 1 194 ? 30.775 -11.809 -11.583 1.00 89.94 194 GLY A N 1
ATOM 1557 C CA . GLY A 1 194 ? 31.693 -10.826 -12.174 1.00 89.94 194 GLY A CA 1
ATOM 1558 C C . GLY A 1 194 ? 31.036 -9.894 -13.205 1.00 89.94 194 GLY A C 1
ATOM 1559 O O . GLY A 1 194 ? 31.740 -9.214 -13.951 1.00 89.94 194 GLY A O 1
ATOM 1560 N N . LYS A 1 195 ? 29.700 -9.881 -13.277 1.00 92.88 195 LYS A N 1
ATOM 1561 C CA . LYS A 1 195 ? 28.889 -9.042 -14.167 1.00 92.88 195 LYS A CA 1
ATOM 1562 C C . LYS A 1 195 ? 28.047 -8.067 -13.345 1.00 92.88 195 LYS A C 1
ATOM 1564 O O . LYS A 1 195 ? 28.027 -8.126 -12.120 1.00 92.88 195 LYS A O 1
ATOM 1569 N N . ALA A 1 196 ? 27.359 -7.160 -14.037 1.00 90.69 196 ALA A N 1
ATOM 1570 C CA . ALA A 1 196 ? 26.335 -6.340 -13.401 1.00 90.69 196 ALA A CA 1
ATOM 1571 C C . ALA A 1 196 ? 25.225 -7.240 -12.811 1.00 90.69 196 ALA A C 1
ATOM 1573 O O . ALA A 1 196 ? 24.859 -8.219 -13.474 1.00 90.69 196 ALA A O 1
ATOM 1574 N N . PRO A 1 197 ? 24.691 -6.919 -11.617 1.00 93.44 197 PRO A N 1
ATOM 1575 C CA . PRO A 1 197 ? 23.620 -7.692 -10.996 1.00 93.44 197 PRO A CA 1
ATOM 1576 C C . PRO A 1 197 ? 22.378 -7.793 -11.887 1.00 93.44 197 PRO A C 1
ATOM 1578 O O . PRO A 1 197 ? 21.987 -6.824 -12.545 1.00 93.44 197 PRO A O 1
ATOM 1581 N N . ARG A 1 198 ? 21.734 -8.964 -11.903 1.00 96.50 198 ARG A N 1
ATOM 1582 C CA . ARG A 1 198 ? 20.456 -9.171 -12.604 1.00 96.50 198 ARG A CA 1
ATOM 1583 C C . ARG A 1 198 ? 19.244 -8.990 -11.690 1.00 96.50 198 ARG A C 1
ATOM 1585 O O . ARG A 1 198 ? 18.114 -8.983 -12.184 1.00 96.50 198 ARG A O 1
ATOM 1592 N N . ALA A 1 199 ? 19.448 -8.831 -10.381 1.00 98.00 199 ALA A N 1
ATOM 1593 C CA . ALA A 1 199 ? 18.377 -8.688 -9.400 1.00 98.00 199 ALA A CA 1
ATOM 1594 C C . ALA A 1 199 ? 17.389 -7.549 -9.698 1.00 98.00 199 ALA A C 1
ATOM 1596 O O . ALA A 1 199 ? 16.195 -7.705 -9.445 1.00 98.00 199 ALA A O 1
ATOM 1597 N N . GLN A 1 200 ? 17.840 -6.433 -10.279 1.00 98.25 200 GLN A N 1
ATOM 1598 C CA . GLN A 1 200 ? 16.969 -5.308 -10.636 1.00 98.25 200 GLN A CA 1
ATOM 1599 C C . GLN A 1 200 ? 15.950 -5.692 -11.706 1.00 98.25 200 GLN A C 1
ATOM 1601 O O . GLN A 1 200 ? 14.781 -5.325 -11.597 1.00 98.25 200 GLN A O 1
ATOM 1606 N N . TYR A 1 201 ? 16.370 -6.470 -12.706 1.00 97.81 201 TYR A N 1
ATOM 1607 C CA . TYR A 1 201 ? 15.470 -6.985 -13.737 1.00 97.81 201 TYR A CA 1
ATOM 1608 C C . TYR A 1 201 ? 14.444 -7.935 -13.131 1.00 97.81 201 TYR A C 1
ATOM 1610 O O . TYR A 1 201 ? 13.256 -7.795 -13.402 1.00 97.81 201 TYR A O 1
ATOM 1618 N N . VAL A 1 202 ? 14.878 -8.839 -12.247 1.00 98.38 202 VAL A N 1
ATOM 1619 C CA . VAL A 1 202 ? 13.967 -9.751 -11.539 1.00 98.38 202 VAL A CA 1
ATOM 1620 C C . VAL A 1 202 ? 12.940 -8.965 -10.720 1.00 98.38 202 VAL A C 1
ATOM 1622 O O . VAL A 1 202 ? 11.743 -9.227 -10.824 1.00 98.38 202 VAL A O 1
ATOM 1625 N N . LEU A 1 203 ? 13.380 -7.962 -9.954 1.00 98.56 203 LEU A N 1
ATOM 1626 C CA . LEU A 1 203 ? 12.497 -7.101 -9.170 1.00 98.56 203 LEU A CA 1
ATOM 1627 C C . LEU A 1 203 ? 11.494 -6.360 -10.064 1.00 98.56 203 LEU A C 1
ATOM 1629 O O . LEU A 1 203 ? 10.292 -6.390 -9.801 1.00 98.56 203 LEU A O 1
ATOM 1633 N N . ALA A 1 204 ? 11.974 -5.728 -11.135 1.00 98.38 204 ALA A N 1
ATOM 1634 C CA . ALA A 1 204 ? 11.135 -4.977 -12.057 1.00 98.38 204 ALA A CA 1
ATOM 1635 C C . ALA A 1 204 ? 10.088 -5.865 -12.735 1.00 98.38 204 ALA A C 1
ATOM 1637 O O . ALA A 1 204 ? 8.923 -5.475 -12.821 1.00 98.38 204 ALA A O 1
ATOM 1638 N N . GLU A 1 205 ? 10.464 -7.072 -13.158 1.00 98.44 205 GLU A N 1
ATOM 1639 C CA . GLU A 1 205 ? 9.538 -8.033 -13.754 1.00 98.44 205 GLU A CA 1
ATOM 1640 C C . GLU A 1 205 ? 8.465 -8.488 -12.764 1.00 98.44 205 GLU A C 1
ATOM 1642 O O . GLU A 1 205 ? 7.278 -8.442 -13.088 1.00 98.44 205 GLU A O 1
ATOM 1647 N N . GLN A 1 206 ? 8.860 -8.891 -11.552 1.00 98.19 206 GLN A N 1
ATOM 1648 C CA . GLN A 1 206 ? 7.928 -9.384 -10.535 1.00 98.19 206 GLN A CA 1
ATOM 1649 C C . GLN A 1 206 ? 6.906 -8.319 -10.137 1.00 98.19 206 GLN A C 1
ATOM 1651 O O . GLN A 1 206 ? 5.701 -8.574 -10.159 1.00 98.19 206 GLN A O 1
ATOM 1656 N N . VAL A 1 207 ? 7.366 -7.107 -9.817 1.00 97.44 207 VAL A N 1
ATOM 1657 C CA . VAL A 1 207 ? 6.468 -6.061 -9.317 1.00 97.44 207 VAL A CA 1
ATOM 1658 C C . VAL A 1 207 ? 5.617 -5.473 -10.445 1.00 97.44 207 VAL A C 1
ATOM 1660 O O . VAL A 1 207 ? 4.438 -5.198 -10.239 1.00 97.44 207 VAL A O 1
ATOM 1663 N N . THR A 1 208 ? 6.156 -5.331 -11.660 1.00 97.94 208 THR A N 1
ATOM 1664 C CA . THR A 1 208 ? 5.360 -4.849 -12.804 1.00 97.94 208 THR A CA 1
ATOM 1665 C C . THR A 1 208 ? 4.284 -5.858 -13.186 1.00 97.94 208 THR A C 1
ATOM 1667 O O . THR A 1 208 ? 3.143 -5.455 -13.394 1.00 97.94 208 THR A O 1
ATOM 1670 N N . ARG A 1 209 ? 4.597 -7.162 -13.198 1.00 97.31 209 ARG A N 1
ATOM 1671 C CA . ARG A 1 209 ? 3.595 -8.215 -13.421 1.00 97.31 209 ARG A CA 1
ATOM 1672 C C . ARG A 1 209 ? 2.502 -8.188 -12.359 1.00 97.31 209 ARG A C 1
ATOM 1674 O O . ARG A 1 209 ? 1.329 -8.299 -12.695 1.00 97.31 209 ARG A O 1
ATOM 1681 N N . LEU A 1 210 ? 2.880 -8.018 -11.093 1.00 94.81 210 LEU A N 1
ATOM 1682 C CA . LEU A 1 210 ? 1.931 -7.964 -9.984 1.00 94.81 210 LEU A CA 1
ATOM 1683 C C . LEU A 1 210 ? 0.948 -6.788 -10.119 1.00 94.81 210 LEU A C 1
ATOM 1685 O O . LEU A 1 210 ? -0.241 -6.952 -9.865 1.00 94.81 210 LEU A O 1
ATOM 1689 N N . VAL A 1 211 ? 1.432 -5.607 -10.511 1.00 94.94 211 VAL A N 1
ATOM 1690 C CA . VAL A 1 211 ? 0.619 -4.376 -10.539 1.00 94.94 211 VAL A CA 1
ATOM 1691 C C . VAL A 1 211 ? -0.116 -4.179 -11.866 1.00 94.94 211 VAL A C 1
ATOM 1693 O O . VAL A 1 211 ? -1.268 -3.745 -11.879 1.00 94.94 211 VAL A O 1
ATOM 1696 N N . HIS A 1 212 ? 0.543 -4.472 -12.985 1.00 95.56 212 HIS A N 1
ATOM 1697 C CA . HIS A 1 212 ? 0.071 -4.158 -14.336 1.00 95.56 212 HIS A CA 1
ATOM 1698 C C . HIS A 1 212 ? -0.210 -5.402 -15.193 1.00 95.56 212 HIS A C 1
ATOM 1700 O O . HIS A 1 212 ? -0.535 -5.269 -16.373 1.00 95.56 212 HIS A O 1
ATOM 1706 N N . GLY A 1 213 ? -0.117 -6.600 -14.611 1.00 95.69 213 GLY A N 1
ATOM 1707 C CA . GLY A 1 213 ? -0.339 -7.862 -15.310 1.00 95.69 213 GLY A CA 1
ATOM 1708 C C . GLY A 1 213 ? 0.768 -8.206 -16.308 1.00 95.69 213 GLY A C 1
ATOM 1709 O O . GLY A 1 213 ? 1.745 -7.474 -16.487 1.00 95.69 213 GLY A O 1
ATOM 1710 N N . GLU A 1 214 ? 0.601 -9.344 -16.982 1.00 97.31 214 GLU A N 1
ATOM 1711 C CA . GLU A 1 214 ? 1.575 -9.820 -17.971 1.00 97.31 214 GLU A CA 1
ATOM 1712 C C . GLU A 1 214 ? 1.648 -8.891 -19.192 1.00 97.31 214 GLU A C 1
ATOM 1714 O O . GLU A 1 214 ? 2.734 -8.592 -19.677 1.00 97.31 214 GLU A O 1
ATOM 1719 N N . GLU A 1 215 ? 0.512 -8.352 -19.646 1.00 96.94 215 GLU A N 1
ATOM 1720 C CA . GLU A 1 215 ? 0.466 -7.421 -20.782 1.00 96.94 215 GLU A CA 1
ATOM 1721 C C . GLU A 1 215 ? 1.252 -6.132 -20.507 1.00 96.94 215 GLU A C 1
ATOM 1723 O O . GLU A 1 215 ? 2.048 -5.700 -21.345 1.00 96.94 215 GLU A O 1
ATOM 1728 N N . GLY A 1 216 ? 1.078 -5.543 -19.317 1.00 97.44 216 GLY A N 1
ATOM 1729 C CA . GLY A 1 216 ? 1.812 -4.347 -18.907 1.00 97.44 216 GLY A CA 1
ATOM 1730 C C . GLY A 1 216 ? 3.316 -4.596 -18.804 1.00 97.44 216 GLY A C 1
ATOM 1731 O O . GLY A 1 216 ? 4.109 -3.758 -19.237 1.00 97.44 216 GLY A O 1
ATOM 1732 N N . LEU A 1 217 ? 3.717 -5.768 -18.301 1.00 98.38 217 LEU A N 1
ATOM 1733 C CA . LEU A 1 217 ? 5.121 -6.170 -18.263 1.00 98.38 217 LEU A CA 1
ATOM 1734 C C . LEU A 1 217 ? 5.711 -6.335 -19.671 1.00 98.38 217 LEU A C 1
ATOM 1736 O O . LEU A 1 217 ? 6.786 -5.806 -19.953 1.00 98.38 217 LEU A O 1
ATOM 1740 N N . VAL A 1 218 ? 5.021 -7.053 -20.558 1.00 98.19 218 VAL A N 1
ATOM 1741 C CA . VAL A 1 218 ? 5.482 -7.279 -21.935 1.00 98.19 218 VAL A CA 1
ATOM 1742 C C . VAL A 1 218 ? 5.635 -5.951 -22.678 1.00 98.19 218 VAL A C 1
ATOM 1744 O O . VAL A 1 218 ? 6.643 -5.750 -23.354 1.00 98.19 218 VAL A O 1
ATOM 1747 N N . ALA A 1 219 ? 4.689 -5.020 -22.513 1.00 97.88 219 ALA A N 1
ATOM 1748 C CA . ALA A 1 219 ? 4.802 -3.676 -23.076 1.00 97.88 219 ALA A CA 1
ATOM 1749 C C . ALA A 1 219 ? 6.022 -2.923 -22.519 1.00 97.88 219 ALA A C 1
ATOM 1751 O O . ALA A 1 219 ? 6.831 -2.405 -23.286 1.00 97.88 219 ALA A O 1
ATOM 1752 N N . ALA A 1 220 ? 6.218 -2.924 -21.198 1.00 98.25 220 ALA A N 1
ATOM 1753 C CA . ALA A 1 220 ? 7.351 -2.250 -20.566 1.00 98.25 220 ALA A CA 1
ATOM 1754 C C . ALA A 1 220 ? 8.716 -2.793 -21.035 1.00 98.25 220 ALA A C 1
ATOM 1756 O O . ALA A 1 220 ? 9.633 -2.009 -21.305 1.00 98.25 220 ALA A O 1
ATOM 1757 N N . LYS A 1 221 ? 8.845 -4.119 -21.184 1.00 98.06 221 LYS A N 1
ATOM 1758 C CA . LYS A 1 221 ? 10.052 -4.766 -21.727 1.00 98.06 221 LYS A CA 1
ATOM 1759 C C . LYS A 1 221 ? 10.273 -4.402 -23.192 1.00 98.06 221 LYS A C 1
ATOM 1761 O O . LYS A 1 221 ? 11.364 -3.957 -23.536 1.00 98.06 221 LYS A O 1
ATOM 1766 N N . ARG A 1 222 ? 9.230 -4.487 -24.026 1.00 97.44 222 ARG A N 1
ATOM 1767 C CA . ARG A 1 222 ? 9.292 -4.119 -25.450 1.00 97.44 222 ARG A CA 1
ATOM 1768 C C . ARG A 1 222 ? 9.727 -2.668 -25.649 1.00 97.44 222 ARG A C 1
ATOM 1770 O O . ARG A 1 222 ? 10.600 -2.408 -26.474 1.00 97.44 222 ARG A O 1
ATOM 1777 N N . ILE A 1 223 ? 9.174 -1.736 -24.869 1.00 97.38 223 ILE A N 1
ATOM 1778 C CA . ILE A 1 223 ? 9.569 -0.321 -24.906 1.00 97.38 223 ILE A CA 1
ATOM 1779 C C . ILE A 1 223 ? 11.039 -0.160 -24.510 1.00 97.38 223 ILE A C 1
ATOM 1781 O O . ILE A 1 223 ? 11.797 0.506 -25.214 1.00 97.38 223 ILE A O 1
ATOM 1785 N N . THR A 1 224 ? 11.458 -0.809 -23.422 1.00 96.06 224 THR A N 1
ATOM 1786 C CA . THR A 1 224 ? 12.843 -0.760 -22.932 1.00 96.06 224 THR A CA 1
ATOM 1787 C C . THR A 1 224 ? 13.834 -1.270 -23.985 1.00 96.06 224 THR A C 1
ATOM 1789 O O . THR A 1 224 ? 14.821 -0.597 -24.278 1.00 96.06 224 THR A O 1
ATOM 1792 N N . GLU A 1 225 ? 13.556 -2.422 -24.599 1.00 94.69 225 GLU A N 1
ATOM 1793 C CA . GLU A 1 225 ? 14.398 -3.022 -25.642 1.00 94.69 225 GLU A CA 1
ATOM 1794 C C . GLU A 1 225 ? 14.448 -2.159 -26.912 1.00 94.69 225 GLU A C 1
ATOM 1796 O O . GLU A 1 225 ? 15.525 -1.938 -27.470 1.00 94.69 225 GLU A O 1
ATOM 1801 N N . SER A 1 226 ? 13.303 -1.621 -27.340 1.00 94.38 226 SER A N 1
ATOM 1802 C CA . SER A 1 226 ? 13.192 -0.787 -28.546 1.00 94.38 226 SER A CA 1
ATOM 1803 C C . SER A 1 226 ? 13.975 0.520 -28.414 1.00 94.38 226 SER A C 1
ATOM 1805 O O . SER A 1 226 ? 14.717 0.900 -29.323 1.00 94.38 226 SER A O 1
ATOM 1807 N N . LEU A 1 227 ? 13.862 1.190 -27.260 1.00 92.12 227 LEU A N 1
ATOM 1808 C CA . LEU A 1 227 ? 14.608 2.417 -26.979 1.00 92.12 227 LEU A CA 1
ATOM 1809 C C . LEU A 1 227 ? 16.115 2.166 -26.878 1.00 92.12 227 LEU A C 1
ATOM 1811 O O . LEU A 1 227 ? 16.898 2.970 -27.378 1.00 92.12 227 LEU A O 1
ATOM 1815 N N . PHE A 1 228 ? 16.526 1.055 -26.262 1.00 90.06 228 PHE A N 1
ATOM 1816 C CA . PHE A 1 228 ? 17.941 0.721 -26.106 1.00 90.06 228 PHE A CA 1
ATOM 1817 C C . PHE A 1 228 ? 18.606 0.348 -27.439 1.00 90.06 228 PHE A C 1
ATOM 1819 O O . PHE A 1 228 ? 19.715 0.796 -27.728 1.00 90.06 228 PHE A O 1
ATOM 1826 N N . ASN A 1 229 ? 17.919 -0.432 -28.279 1.00 91.75 229 ASN A N 1
ATOM 1827 C CA . ASN A 1 229 ? 18.440 -0.877 -29.574 1.00 91.75 229 ASN A CA 1
ATOM 1828 C C . ASN A 1 229 ? 18.261 0.162 -30.695 1.00 91.75 229 ASN A C 1
ATOM 1830 O O . ASN A 1 229 ? 18.803 -0.011 -31.787 1.00 91.75 229 ASN A O 1
ATOM 1834 N N . GLY A 1 230 ? 17.484 1.223 -30.455 1.00 89.19 230 GLY A N 1
ATOM 1835 C CA . GLY A 1 230 ? 17.166 2.246 -31.451 1.00 89.19 230 GLY A CA 1
ATOM 1836 C C . GLY A 1 230 ? 16.250 1.760 -32.579 1.00 89.19 230 GLY A C 1
ATOM 1837 O O . GLY A 1 230 ? 16.171 2.420 -33.616 1.00 89.19 230 GLY A O 1
ATOM 1838 N N . ASN A 1 231 ? 15.572 0.621 -32.399 1.00 89.81 231 ASN A N 1
ATOM 1839 C CA . ASN A 1 231 ? 14.581 0.115 -33.342 1.00 89.81 231 ASN A CA 1
ATOM 1840 C C . ASN A 1 231 ? 13.175 0.317 -32.774 1.00 89.81 231 ASN A C 1
ATOM 1842 O O . ASN A 1 231 ? 12.803 -0.332 -31.804 1.00 89.81 231 ASN A O 1
ATOM 1846 N N . LEU A 1 232 ? 12.397 1.198 -33.400 1.00 90.81 232 LEU A N 1
ATOM 1847 C CA . LEU A 1 232 ? 11.041 1.534 -32.962 1.00 90.81 232 LEU A CA 1
ATOM 1848 C C . LEU A 1 232 ? 9.952 0.788 -33.751 1.00 90.81 232 LEU A C 1
ATOM 1850 O O . LEU A 1 232 ? 8.775 1.041 -33.517 1.00 90.81 232 LEU A O 1
ATOM 1854 N N . SER A 1 233 ? 10.317 -0.107 -34.683 1.00 90.81 233 SER A N 1
ATOM 1855 C CA . SER A 1 233 ? 9.353 -0.827 -35.539 1.00 90.81 233 SER A CA 1
ATOM 1856 C C . SER A 1 233 ? 8.347 -1.663 -34.758 1.00 90.81 233 SER A C 1
ATOM 1858 O O . SER A 1 233 ? 7.243 -1.905 -35.239 1.00 90.81 233 SER A O 1
ATOM 1860 N N . ASP A 1 234 ? 8.748 -2.107 -33.571 1.00 89.31 234 ASP A N 1
ATOM 1861 C CA . ASP A 1 234 ? 7.986 -3.046 -32.758 1.00 89.31 234 ASP A CA 1
ATOM 1862 C C . ASP A 1 234 ? 7.073 -2.316 -31.759 1.00 89.31 234 ASP A C 1
ATOM 1864 O O . ASP A 1 234 ? 6.285 -2.952 -31.060 1.00 89.31 234 ASP A O 1
ATOM 1868 N N . LEU A 1 235 ? 7.150 -0.980 -31.690 1.00 94.50 235 LEU A N 1
ATOM 1869 C CA . LEU A 1 235 ? 6.312 -0.173 -30.811 1.00 94.50 235 LEU A CA 1
ATOM 1870 C C . LEU A 1 235 ? 4.916 0.022 -31.400 1.00 94.50 235 LEU A C 1
ATOM 1872 O O . LEU A 1 235 ? 4.739 0.484 -32.526 1.00 94.50 235 LEU A O 1
ATOM 1876 N N . SER A 1 236 ? 3.912 -0.290 -30.588 1.00 95.19 236 SER A N 1
ATOM 1877 C CA . SER A 1 236 ? 2.515 0.024 -30.871 1.00 95.19 236 SER A CA 1
ATOM 1878 C C . SER A 1 236 ? 2.191 1.492 -30.571 1.00 95.19 236 SER A C 1
ATOM 1880 O O . SER A 1 236 ? 2.935 2.190 -29.883 1.00 95.19 236 SER A O 1
ATOM 1882 N N . GLU A 1 237 ? 1.033 1.962 -31.029 1.00 95.44 237 GLU A N 1
ATOM 1883 C CA . GLU A 1 237 ? 0.512 3.292 -30.684 1.00 95.44 237 GLU A CA 1
ATOM 1884 C C . GLU A 1 237 ? 0.400 3.483 -29.161 1.00 95.44 237 GLU A C 1
ATOM 1886 O O . GLU A 1 237 ? 0.885 4.476 -28.625 1.00 95.44 237 GLU A O 1
ATOM 1891 N N . ALA A 1 238 ? -0.106 2.471 -28.449 1.00 96.31 238 ALA A N 1
ATOM 1892 C CA . ALA A 1 238 ? -0.185 2.472 -26.988 1.00 96.31 238 ALA A CA 1
ATOM 1893 C C . ALA A 1 238 ? 1.198 2.532 -26.306 1.00 96.31 238 ALA A C 1
ATOM 1895 O O . ALA A 1 238 ? 1.327 3.041 -25.193 1.00 96.31 238 ALA A O 1
ATOM 1896 N N . ASP A 1 239 ? 2.252 2.031 -26.954 1.00 97.12 239 ASP A N 1
ATOM 1897 C CA . ASP A 1 239 ? 3.616 2.164 -26.440 1.00 97.12 239 ASP A CA 1
ATOM 1898 C C . ASP A 1 239 ? 4.120 3.607 -26.573 1.00 97.12 239 ASP A C 1
ATOM 1900 O O . ASP A 1 239 ? 4.717 4.147 -25.639 1.00 97.12 239 ASP A O 1
ATOM 1904 N N . PHE A 1 240 ? 3.826 4.267 -27.698 1.00 95.94 240 PHE A N 1
ATOM 1905 C CA . PHE A 1 240 ? 4.119 5.690 -27.873 1.00 95.94 240 PHE A CA 1
ATOM 1906 C C . PHE A 1 240 ? 3.320 6.573 -26.910 1.00 95.94 240 PHE A C 1
ATOM 1908 O O . PHE A 1 240 ? 3.865 7.556 -26.410 1.00 95.94 240 PHE A O 1
ATOM 1915 N N . GLU A 1 241 ? 2.076 6.213 -26.584 1.00 96.50 241 GLU A N 1
ATOM 1916 C CA . GLU A 1 241 ? 1.292 6.906 -25.554 1.00 96.50 241 GLU A CA 1
ATOM 1917 C C . GLU A 1 241 ? 1.974 6.849 -24.179 1.00 96.50 241 GLU A C 1
ATOM 1919 O O . GLU A 1 241 ? 2.043 7.865 -23.489 1.00 96.50 241 GLU A O 1
ATOM 1924 N N . GLN A 1 242 ? 2.546 5.702 -23.788 1.00 97.38 242 GLN A N 1
ATOM 1925 C CA . GLN A 1 242 ? 3.318 5.591 -22.541 1.00 97.38 242 GLN A CA 1
ATOM 1926 C C . GLN A 1 242 ? 4.577 6.468 -22.565 1.00 97.38 242 GLN A C 1
ATOM 1928 O O . GLN A 1 242 ? 4.887 7.148 -21.582 1.00 97.38 242 GLN A O 1
ATOM 1933 N N . LEU A 1 243 ? 5.294 6.481 -23.693 1.00 95.56 243 LEU A N 1
ATOM 1934 C CA . LEU A 1 243 ? 6.474 7.326 -23.873 1.00 95.56 243 LEU A CA 1
ATOM 1935 C C . LEU A 1 243 ? 6.133 8.812 -23.754 1.00 95.56 243 LEU A C 1
ATOM 1937 O O . LEU A 1 243 ? 6.823 9.527 -23.029 1.00 95.56 243 LEU A O 1
ATOM 1941 N N . ALA A 1 244 ? 5.056 9.243 -24.412 1.00 94.88 244 ALA A N 1
ATOM 1942 C CA . ALA A 1 244 ? 4.567 10.614 -24.369 1.00 94.88 244 ALA A CA 1
ATOM 1943 C C . ALA A 1 244 ? 4.026 11.005 -22.985 1.00 94.88 244 ALA A C 1
ATOM 1945 O O . ALA A 1 244 ? 4.197 12.149 -22.568 1.00 94.88 244 ALA A O 1
ATOM 1946 N N . GLN A 1 245 ? 3.391 10.070 -22.268 1.00 94.75 245 GLN A N 1
ATOM 1947 C CA . GLN A 1 245 ? 2.861 10.315 -20.928 1.00 94.75 245 GLN A CA 1
ATOM 1948 C C . GLN A 1 245 ? 3.985 10.666 -19.952 1.00 94.75 245 GLN A C 1
ATOM 1950 O O . GLN A 1 245 ? 3.902 11.670 -19.244 1.00 94.75 245 GLN A O 1
ATOM 1955 N N . ASP A 1 246 ? 4.997 9.802 -19.847 1.00 94.19 246 ASP A N 1
ATOM 1956 C CA . ASP A 1 246 ? 6.019 9.948 -18.812 1.00 94.19 246 ASP A CA 1
ATOM 1957 C C . ASP A 1 246 ? 7.328 9.175 -19.053 1.00 94.19 246 ASP A C 1
ATOM 1959 O O . ASP A 1 246 ? 8.204 9.204 -18.178 1.00 94.19 246 ASP A O 1
ATOM 1963 N N . GLY A 1 247 ? 7.471 8.502 -20.199 1.00 90.38 247 GLY A N 1
ATOM 1964 C CA . GLY A 1 247 ? 8.638 7.680 -20.504 1.00 90.38 247 GLY A CA 1
ATOM 1965 C C . GLY A 1 247 ? 9.859 8.473 -20.969 1.00 90.38 247 GLY A C 1
ATOM 1966 O O . GLY A 1 247 ? 10.982 8.118 -20.609 1.00 90.38 247 GLY A O 1
ATOM 1967 N N . VAL A 1 248 ? 9.655 9.550 -21.733 1.00 90.81 248 VAL A N 1
ATOM 1968 C CA . VAL A 1 248 ? 10.715 10.453 -22.214 1.00 90.81 248 VAL A CA 1
ATOM 1969 C C . VAL A 1 248 ? 10.215 11.904 -22.275 1.00 90.81 248 VAL A C 1
ATOM 1971 O O . VAL A 1 248 ? 9.007 12.131 -22.337 1.00 90.81 248 VAL A O 1
ATOM 1974 N N . PRO A 1 249 ? 11.106 12.913 -22.270 1.00 91.25 249 PRO A N 1
ATOM 1975 C CA . PRO A 1 249 ? 10.712 14.288 -22.561 1.00 91.25 249 PRO A CA 1
ATOM 1976 C C . PRO A 1 249 ? 10.073 14.395 -23.952 1.00 91.25 249 PRO A C 1
ATOM 1978 O O . PRO A 1 249 ? 10.646 13.921 -24.932 1.00 91.25 249 PRO A O 1
ATOM 1981 N N . MET A 1 250 ? 8.909 15.039 -24.033 1.00 88.88 250 MET A N 1
ATOM 1982 C CA . MET A 1 250 ? 8.146 15.210 -25.270 1.00 88.88 250 MET A CA 1
ATOM 1983 C C . MET A 1 250 ? 7.984 16.695 -25.610 1.00 88.88 250 MET A C 1
ATOM 1985 O O . MET A 1 250 ? 7.826 17.529 -24.717 1.00 88.88 250 MET A O 1
ATOM 1989 N N . ILE A 1 251 ? 8.008 17.013 -26.906 1.00 91.31 251 ILE A N 1
ATOM 1990 C CA . ILE A 1 251 ? 7.707 18.341 -27.452 1.00 91.31 251 ILE A CA 1
ATOM 1991 C C . ILE A 1 251 ? 6.675 18.216 -28.573 1.00 91.31 251 ILE A C 1
ATOM 1993 O O . ILE A 1 251 ? 6.759 17.313 -29.401 1.00 91.31 251 ILE A O 1
ATOM 1997 N N . GLU A 1 252 ? 5.704 19.124 -28.617 1.00 86.75 252 GLU A N 1
ATOM 1998 C CA . GLU A 1 252 ? 4.752 19.197 -29.726 1.00 86.75 252 GLU A CA 1
ATOM 1999 C C . GLU A 1 252 ? 5.348 20.010 -30.879 1.00 86.75 252 GLU A C 1
ATOM 2001 O O . GLU A 1 252 ? 5.932 21.074 -30.669 1.00 86.75 252 GLU A O 1
ATOM 2006 N N . MET A 1 253 ? 5.198 19.508 -32.105 1.00 86.19 253 MET A N 1
ATOM 2007 C CA . MET A 1 253 ? 5.642 20.186 -33.322 1.00 86.19 253 MET A CA 1
ATOM 2008 C C . MET A 1 253 ? 4.519 20.188 -34.359 1.00 86.19 253 MET A C 1
ATOM 2010 O O . MET A 1 253 ? 3.832 19.181 -34.542 1.00 86.19 253 MET A O 1
ATOM 2014 N N . GLU A 1 254 ? 4.344 21.309 -35.062 1.00 83.75 254 GLU A N 1
ATOM 2015 C CA . GLU A 1 254 ? 3.405 21.384 -36.182 1.00 83.75 254 GLU A CA 1
ATOM 2016 C C . GLU A 1 254 ? 3.874 20.512 -37.352 1.00 83.75 254 GLU A C 1
ATOM 2018 O O . GLU A 1 254 ? 5.065 20.406 -37.661 1.00 83.75 254 GLU A O 1
ATOM 2023 N N . LYS A 1 255 ? 2.912 19.885 -38.036 1.00 71.00 255 LYS A N 1
ATOM 2024 C CA . LYS A 1 255 ? 3.168 19.005 -39.179 1.00 71.00 255 LYS A CA 1
ATOM 2025 C C . LYS A 1 255 ? 3.781 19.836 -40.320 1.00 71.00 255 LYS A C 1
ATOM 2027 O O . LYS A 1 255 ? 3.068 20.576 -40.989 1.00 71.00 255 LYS A O 1
ATOM 2032 N N . GLY A 1 256 ? 5.094 19.712 -40.531 1.00 62.69 256 GLY A N 1
ATOM 2033 C CA . GLY A 1 256 ? 5.848 20.462 -41.548 1.00 62.69 256 GLY A CA 1
ATOM 2034 C C . GLY A 1 256 ? 6.830 21.507 -41.004 1.00 62.69 256 GLY A C 1
ATOM 2035 O O . GLY A 1 256 ? 7.497 22.161 -41.801 1.00 62.69 256 GLY A O 1
ATOM 2036 N N . ALA A 1 257 ? 6.956 21.654 -39.682 1.00 55.50 257 ALA A N 1
ATOM 2037 C CA . ALA A 1 257 ? 8.044 22.418 -39.082 1.00 55.50 257 ALA A CA 1
ATOM 2038 C C . ALA A 1 257 ? 9.342 21.593 -39.146 1.00 55.50 257 ALA A C 1
ATOM 2040 O O . ALA A 1 257 ? 9.562 20.703 -38.324 1.00 55.50 257 ALA A O 1
ATOM 2041 N N . ASP A 1 258 ? 10.179 21.852 -40.151 1.00 53.41 258 ASP A N 1
ATOM 2042 C CA . ASP A 1 258 ? 11.511 21.252 -40.248 1.00 53.41 258 ASP A CA 1
ATOM 2043 C C . ASP A 1 258 ? 12.367 21.766 -39.079 1.00 53.41 258 ASP A C 1
ATOM 2045 O O . ASP A 1 258 ? 12.479 22.976 -38.856 1.00 53.41 258 ASP A O 1
ATOM 2049 N N . SER A 1 259 ? 12.931 20.861 -38.276 1.00 51.38 259 SER A N 1
ATOM 2050 C CA . SER A 1 259 ? 13.831 21.256 -37.195 1.00 51.38 259 SER A CA 1
ATOM 2051 C C . SER A 1 259 ? 15.167 21.656 -37.807 1.00 51.38 259 SER A C 1
ATOM 2053 O O . SER A 1 259 ? 15.974 20.790 -38.147 1.00 51.38 259 SER A O 1
ATOM 2055 N N . ASP A 1 260 ? 15.417 22.958 -37.908 1.00 44.25 260 ASP A N 1
ATOM 2056 C CA . ASP A 1 260 ? 16.727 23.529 -38.227 1.00 44.25 260 ASP A CA 1
ATOM 2057 C C . ASP A 1 260 ? 17.687 23.304 -37.035 1.00 44.25 260 ASP A C 1
ATOM 2059 O O . ASP A 1 260 ? 18.096 24.213 -36.312 1.00 44.25 260 ASP A O 1
ATOM 2063 N N . ALA A 1 261 ? 18.006 22.038 -36.754 1.00 44.72 261 ALA A N 1
ATOM 2064 C CA . ALA A 1 261 ? 19.001 21.646 -35.771 1.00 44.72 261 ALA A CA 1
ATOM 2065 C C . ALA A 1 261 ? 20.374 21.667 -36.448 1.00 44.72 261 ALA A C 1
ATOM 2067 O O . ALA A 1 261 ? 20.892 20.654 -36.925 1.00 44.72 261 ALA A O 1
ATOM 2068 N N . GLY A 1 262 ? 20.964 22.861 -36.499 1.00 37.81 262 GLY A N 1
ATOM 2069 C CA . GLY A 1 262 ? 22.368 23.035 -36.834 1.00 37.81 262 GLY A CA 1
ATOM 2070 C C . GLY A 1 262 ? 23.257 22.136 -35.967 1.00 37.81 262 GLY A C 1
ATOM 2071 O O . GLY A 1 262 ? 23.207 22.191 -34.744 1.00 37.81 262 GLY A O 1
ATOM 2072 N N . ALA A 1 263 ? 24.063 21.307 -36.635 1.00 40.25 263 ALA A N 1
ATOM 2073 C CA . ALA A 1 263 ? 25.304 20.691 -36.160 1.00 40.25 263 ALA A CA 1
ATOM 2074 C C . ALA A 1 263 ? 25.350 20.275 -34.671 1.00 40.25 263 ALA A C 1
ATOM 2076 O O . ALA A 1 263 ? 26.011 20.918 -33.859 1.00 40.25 263 ALA A O 1
ATOM 2077 N N . GLY A 1 264 ? 24.730 19.145 -34.314 1.00 36.47 264 GLY A N 1
ATOM 2078 C CA . GLY A 1 264 ? 24.906 18.594 -32.966 1.00 36.47 264 GLY A CA 1
ATOM 2079 C C . GLY A 1 264 ? 24.008 17.416 -32.605 1.00 36.47 264 GLY A C 1
ATOM 2080 O O . GLY A 1 264 ? 23.219 17.525 -31.681 1.00 36.47 264 GLY A O 1
ATOM 2081 N N . GLY A 1 265 ? 24.126 16.301 -33.331 1.00 37.56 265 GLY A N 1
ATOM 2082 C CA . GLY A 1 265 ? 23.791 14.948 -32.860 1.00 37.56 265 GLY A CA 1
ATOM 2083 C C . GLY A 1 265 ? 22.572 14.761 -31.944 1.00 37.56 265 GLY A C 1
ATOM 2084 O O . GLY A 1 265 ? 22.741 14.288 -30.829 1.00 37.56 265 GLY A O 1
ATOM 2085 N N . PHE A 1 266 ? 21.357 15.008 -32.432 1.00 35.59 266 PHE A N 1
ATOM 2086 C CA . PHE A 1 266 ? 20.147 14.363 -31.912 1.00 35.59 266 PHE A CA 1
ATOM 2087 C C . PHE A 1 266 ? 19.312 13.884 -33.101 1.00 35.59 266 PHE A C 1
ATOM 2089 O O . PHE A 1 266 ? 18.905 14.680 -33.943 1.00 35.59 266 PHE A O 1
ATOM 2096 N N . ARG A 1 267 ? 19.103 12.567 -33.212 1.00 35.50 267 ARG A N 1
ATOM 2097 C CA . ARG A 1 267 ? 18.162 11.993 -34.183 1.00 35.50 267 ARG A CA 1
ATOM 2098 C C . ARG A 1 267 ? 16.769 12.051 -33.563 1.00 35.50 267 ARG A C 1
ATOM 2100 O O . ARG A 1 267 ? 16.478 11.295 -32.643 1.00 35.50 267 ARG A O 1
ATOM 2107 N N . THR A 1 268 ? 15.940 12.968 -34.041 1.00 38.72 268 THR A N 1
ATOM 2108 C CA . THR A 1 268 ? 14.524 13.082 -33.686 1.00 38.72 268 THR A CA 1
ATOM 2109 C C . THR A 1 268 ? 13.725 11.983 -34.386 1.00 38.72 268 THR A C 1
ATOM 2111 O O . THR A 1 268 ? 13.774 11.839 -35.606 1.00 38.72 268 THR A O 1
ATOM 2114 N N . ALA A 1 269 ? 12.994 11.181 -33.609 1.00 35.75 269 ALA A N 1
ATOM 2115 C CA . ALA A 1 269 ? 12.024 10.231 -34.139 1.00 35.75 269 ALA A CA 1
ATOM 2116 C C . ALA A 1 269 ? 10.730 10.983 -34.476 1.00 35.75 269 ALA A C 1
ATOM 2118 O O . ALA A 1 269 ? 10.082 11.547 -33.597 1.00 35.75 269 ALA A O 1
ATOM 2119 N N . THR A 1 270 ? 10.364 11.017 -35.753 1.00 33.81 270 THR A N 1
ATOM 2120 C CA . THR A 1 270 ? 9.094 11.576 -36.228 1.00 33.81 270 THR A CA 1
ATOM 2121 C C . THR A 1 270 ? 8.036 10.476 -36.183 1.00 33.81 270 THR A C 1
ATOM 2123 O O . THR A 1 270 ? 8.106 9.521 -36.952 1.00 33.81 270 THR A O 1
ATOM 2126 N N . VAL A 1 271 ? 7.052 10.586 -35.286 1.00 35.91 271 VAL A N 1
ATOM 2127 C CA . VAL A 1 271 ? 5.883 9.690 -35.266 1.00 35.91 271 VAL A CA 1
ATOM 2128 C C . VAL A 1 271 ? 4.765 10.347 -36.071 1.00 35.91 271 VAL A C 1
ATOM 2130 O O . VAL A 1 271 ? 4.231 11.390 -35.692 1.00 35.91 271 VAL A O 1
ATOM 2133 N N . SER A 1 272 ? 4.431 9.766 -37.223 1.00 32.44 272 SER A N 1
ATOM 2134 C CA . SER A 1 272 ? 3.349 10.245 -38.082 1.00 32.44 272 SER A CA 1
ATOM 2135 C C . SER A 1 272 ? 2.004 9.675 -37.635 1.00 32.44 272 SER A C 1
ATOM 2137 O O . SER A 1 272 ? 1.761 8.481 -37.782 1.00 32.44 272 SER A O 1
ATOM 2139 N N . TRP A 1 273 ? 1.100 10.537 -37.174 1.00 34.38 273 TRP A N 1
ATOM 2140 C CA . TRP A 1 273 ? -0.301 10.182 -36.949 1.00 34.38 273 TRP A CA 1
ATOM 2141 C C . TRP A 1 273 ? -1.090 10.253 -38.267 1.00 34.38 273 TRP A C 1
ATOM 2143 O O . TRP A 1 273 ? -1.113 11.304 -38.932 1.00 34.38 273 TRP A O 1
ATOM 2153 N N . SER A 1 274 ? -1.735 9.145 -38.645 1.00 33.00 274 SER A N 1
ATOM 2154 C CA . SER A 1 274 ? -2.733 9.068 -39.719 1.00 33.00 274 SER A CA 1
ATOM 2155 C C . SER A 1 274 ? -4.107 8.754 -39.128 1.00 33.00 274 SER A C 1
ATOM 2157 O O . SER A 1 274 ? -4.487 7.594 -39.009 1.00 33.00 274 SER A O 1
ATOM 2159 N N . GLY A 1 275 ? -4.840 9.803 -38.763 1.00 36.38 275 GLY A N 1
ATOM 2160 C CA . GLY A 1 275 ? -6.280 9.739 -38.539 1.00 36.38 275 GLY A CA 1
ATOM 2161 C C . GLY A 1 275 ? -7.008 10.463 -39.671 1.00 36.38 275 GLY A C 1
ATOM 2162 O O . GLY A 1 275 ? -6.819 11.669 -39.840 1.00 36.38 275 GLY A O 1
ATOM 2163 N N . ALA A 1 276 ? -7.801 9.715 -40.436 1.00 34.44 276 ALA A N 1
ATOM 2164 C CA . ALA A 1 276 ? -8.954 10.169 -41.210 1.00 34.44 276 ALA A CA 1
ATOM 2165 C C . ALA A 1 276 ? -9.994 9.044 -41.181 1.00 34.44 276 ALA A C 1
ATOM 2167 O O . ALA A 1 276 ? -9.577 7.879 -41.378 1.00 34.44 276 ALA A O 1
#

Foldseek 3Di:
DVVVCVQCPLVFAQPPPPPHDDDDDLCVPVVPDDPVCLCPVQVVLDDPVVLCPPPLNVVQCPDPVGHDDPVRSCVLSSLLVVLLVCCVPPVAQEDEEAPSCVSSRVSNQSSNCVNPVDGHYYDHDYQDAAPVRDHPQQDPVGGQDLDCLQANLLNLLVSLLPHDPRCLLVLCVVQAPDDNVVSVVLNVCCVPVPDHRCSSVVSSLRNSCSRVNPVSSVLNVQLVVCVVVVNCPSDDPVSVVNCPSPVDDDDDDDDPPDPPPPDDDDDDDDDDDDDD

Sequence (276 aa):
MDKIRKQVAPFLDFDCGDNSAIAANNYDWFGGMNVLTFLRDIGKHFSVNQMINKEAVKQRLNRDDQGISFTEFSYNLLQGYDFACLNKLHGVTLQIGGSDQWGNITSGIDLTRRLHQNQVFGLTVPLITKADGTKFGKTEGGAVWLDPKKTSPYKFYQFWINTADADVYRFLKFFTFMDIAEINALEEEDKHSGKAPRAQYVLAEQVTRLVHGEEGLVAAKRITESLFNGNLSDLSEADFEQLAQDGVPMIEMEKGADSDAGAGGFRTATVSWSGA

InterPro domains:
  IPR002305 Aminoacyl-tRNA synthetase, class Ic [PF00579] (4-228)
  IPR002307 Tyrosine-tRNA ligase [PR01040] (67-82)
  IPR002307 Tyrosine-tRNA ligase [PR01040] (88-110)
  IPR002307 Tyrosine-tRNA ligase [PR01040] (121-133)
  IPR002307 Tyrosine-tRNA ligase [TIGR00234] (2-254)
  IPR002307 Tyrosine-tRNA ligase [cd00805] (1-210)
  IPR014729 Rossmann-like alpha/beta/alpha sandwich fold [G3DSA:3.40.50.620] (1-127)
  IPR024088 Tyrosine-tRNA ligase, bacterial-type [PTHR11766] (8-255)

Radius of gyration: 24.93 Å; chains: 1; bounding box: 57×48×70 Å